Protein AF-A0A2Z4HIH9-F1 (afdb_monomer)

InterPro domains:
  IPR005150 Cellulose synthase [PF03552] (1-221)

Radius of gyration: 21.4 Å; Cα contacts (8 Å, |Δi|>4): 169; chains: 1; bounding box: 51×48×58 Å

Solvent-accessible surface area (backbone atoms only — not comparable to full-atom values): 12878 Å² total; per-residue (Å²): 93,64,69,65,54,51,52,50,58,42,28,26,73,55,54,84,89,85,89,85,84,64,98,60,82,90,75,86,79,91,72,77,63,29,66,52,61,44,42,54,50,49,22,54,52,29,34,21,22,41,50,40,54,76,37,89,72,17,64,89,77,36,62,78,92,41,60,54,52,70,71,58,44,52,52,52,38,50,71,32,52,53,36,62,56,13,60,62,46,46,52,56,65,44,43,62,22,51,27,39,66,67,70,56,70,90,70,71,90,72,48,76,70,58,48,50,53,54,53,52,51,53,52,52,52,53,53,50,52,53,52,50,34,67,74,68,71,54,54,71,66,60,51,52,53,47,53,53,48,47,52,51,40,25,40,14,27,16,38,53,20,48,54,51,44,50,45,30,72,75,68,69,51,84,77,84,81,83,80,82,80,89,76,77,78,92,70,91,58,83,62,52,54,70,50,83,58,91,52,82,54,50,50,51,49,51,48,47,50,52,48,37,51,52,14,50,55,48,34,63,73,76,104

Sequence (223 aa):
TEDILTGFKMHARGWISIYCMPPRPAFKGSAPINLSDRLNQVLRWALGSIEILLSRHCPIWYGYNGRLRLLERVAYINTIVYPITSIPLIAYCMLPAFCLLTGKFIIPEISNFASMWFILLFISIFATGILELRWSGVSIEDWWRNEQFWVIGGTSAHLFAVFQGLLKVLAGIDTNFTVTSKASDEDGDFAELYVFKWTSLLIPPTTVLIVNLVGIVAGVSFA

pLDDT: mean 85.28, std 15.45, range [33.06, 97.62]

Secondary structure (DSSP, 8-state):
-HHHHHHHHHHHTT--------SS-S---PPP-SHHHHHHHHHHHHHHHHHHHHSTT-TTTTTTTS---HHHHHHHHHHHHGGGGHHHHHHHHHHHHHHHHH---SSPPPPHHHHHHHHHHHHHHHHHHHHHHHHHT--HHHHHHHHHHHHHHIIIIIHHHHHHHHHHHHH-------PPP-PPPS---GGGGG-----GGGHHHHHHHHHHHHHHHHHHHH-

Nearest PDB structures (foldseek):
  8g2j-assembly1_D  TM=9.680E-01  e=1.313E-16  Populus tremula x P. tremuloides/Amanita muscaria mixed EST library
  6wlb-assembly1_B  TM=9.605E-01  e=1.776E-16  Populus tremula x Populus tremuloides
  8g27-assembly1_D  TM=9.436E-01  e=1.187E-16  Populus tremula x Populus tremuloides
  7d5k-assembly1_A  TM=9.424E-01  e=1.202E-15  Gossypium hirsutum

Mean predicted aligned error: 8.12 Å

Organism: Passiflora edulis (NCBI:txid78168)

Foldseek 3Di:
DVVLLVVLVCVLQPDDDDDDDDPDPPDDDDDDLEPVLVLLVLLVQLLVLLVCCPDPNHLVPPSPVGPHDPVNSVVSNCSSCVLVVLVVLLVVLLVLLCCLQVVDDPDDPQPPVNVVVVVVVVVVVVVVVVVVCVVVVDDPVVVVVVVVSSSLSSQFSSVVSNVVSVCCVPVVDDDDRDDDDPDDDPDDDNVNSVDDDDDPSCVRVVVSVVSVVVSVVSSVVVD

Structure (mmCIF, N/CA/C/O backbone):
data_AF-A0A2Z4HIH9-F1
#
_entry.id   AF-A0A2Z4HIH9-F1
#
loop_
_atom_site.group_PDB
_atom_site.id
_atom_site.type_symbol
_atom_site.label_atom_id
_atom_site.label_alt_id
_atom_site.label_comp_id
_atom_site.label_asym_id
_atom_site.label_entity_id
_atom_site.label_seq_id
_atom_site.pdbx_PDB_ins_code
_atom_site.Cartn_x
_atom_site.Cartn_y
_atom_site.Cartn_z
_atom_site.occupancy
_atom_site.B_iso_or_equiv
_atom_site.auth_seq_id
_atom_site.auth_comp_id
_atom_site.auth_asym_id
_atom_site.auth_atom_id
_atom_site.pdbx_PDB_model_num
ATOM 1 N N . THR A 1 1 ? 3.065 -7.652 -14.762 1.00 71.94 1 THR A N 1
ATOM 2 C CA . THR A 1 1 ? 3.312 -6.233 -15.115 1.00 71.94 1 THR A CA 1
ATOM 3 C C . THR A 1 1 ? 4.711 -6.086 -15.683 1.00 71.94 1 THR A C 1
ATOM 5 O O . THR A 1 1 ? 5.675 -6.320 -14.970 1.00 71.94 1 THR A O 1
ATOM 8 N N . GLU A 1 2 ? 4.832 -5.827 -16.986 1.00 82.94 2 GLU A N 1
ATOM 9 C CA . GLU A 1 2 ? 6.117 -5.859 -17.711 1.00 82.94 2 GLU A CA 1
ATOM 10 C C . GLU A 1 2 ? 6.873 -4.519 -17.687 1.00 82.94 2 GLU A C 1
ATOM 12 O O . GLU A 1 2 ? 8.104 -4.501 -17.668 1.00 82.94 2 GLU A O 1
ATOM 17 N N . ASP A 1 3 ? 6.152 -3.400 -17.641 1.00 89.81 3 ASP A N 1
ATOM 18 C CA . ASP A 1 3 ? 6.692 -2.034 -17.675 1.00 89.81 3 ASP A CA 1
ATOM 19 C C . ASP A 1 3 ? 7.685 -1.752 -16.529 1.00 89.81 3 ASP A C 1
ATOM 21 O O . ASP A 1 3 ? 8.839 -1.393 -16.779 1.00 89.81 3 ASP A O 1
ATOM 25 N N . ILE A 1 4 ? 7.288 -2.000 -15.276 1.00 92.12 4 ILE A N 1
ATOM 26 C CA . ILE A 1 4 ? 8.129 -1.807 -14.083 1.00 92.12 4 ILE A CA 1
ATOM 27 C C . ILE A 1 4 ? 9.351 -2.731 -14.126 1.00 92.12 4 ILE A C 1
ATOM 29 O O . ILE A 1 4 ? 10.468 -2.307 -13.817 1.00 92.12 4 ILE A O 1
ATOM 33 N N . LEU A 1 5 ? 9.159 -3.990 -14.532 1.00 91.81 5 LEU A N 1
ATOM 34 C CA . LEU A 1 5 ? 10.229 -4.986 -14.586 1.00 91.81 5 LEU A CA 1
ATOM 35 C C . LEU A 1 5 ? 11.300 -4.615 -15.621 1.00 91.81 5 LEU A C 1
ATOM 37 O O . LEU A 1 5 ? 12.497 -4.769 -15.363 1.00 91.81 5 LEU A O 1
ATOM 41 N N . THR A 1 6 ? 10.880 -4.120 -16.783 1.00 94.19 6 THR A N 1
ATOM 42 C CA . THR A 1 6 ? 11.790 -3.676 -17.842 1.00 94.19 6 THR A CA 1
ATOM 43 C C . THR A 1 6 ? 12.598 -2.463 -17.393 1.00 94.19 6 THR A C 1
ATOM 45 O O . THR A 1 6 ? 13.828 -2.490 -17.493 1.00 94.19 6 THR A O 1
ATOM 48 N N . GLY A 1 7 ? 11.943 -1.453 -16.807 1.00 94.56 7 GLY A N 1
ATOM 49 C CA . GLY A 1 7 ? 12.625 -0.283 -16.243 1.00 94.56 7 GLY A CA 1
ATOM 50 C C . GLY A 1 7 ? 13.662 -0.672 -15.185 1.00 94.56 7 GLY A C 1
ATOM 51 O O . GLY A 1 7 ? 14.829 -0.296 -15.287 1.00 94.56 7 GLY A O 1
ATOM 52 N N . PHE A 1 8 ? 13.279 -1.538 -14.241 1.00 94.75 8 PHE A N 1
ATOM 53 C CA . PHE A 1 8 ? 14.182 -2.058 -13.211 1.00 94.75 8 PHE A CA 1
ATOM 54 C C . PHE A 1 8 ? 15.420 -2.752 -13.800 1.00 94.75 8 PHE A C 1
ATOM 56 O O . PHE A 1 8 ? 16.548 -2.490 -13.377 1.00 94.75 8 PHE A O 1
ATOM 63 N N . LYS A 1 9 ? 15.248 -3.609 -14.818 1.00 93.62 9 LYS A N 1
ATOM 64 C CA . LYS A 1 9 ? 16.377 -4.282 -15.485 1.00 93.62 9 LYS A CA 1
ATOM 65 C C . LYS A 1 9 ? 17.304 -3.299 -16.198 1.00 93.62 9 LYS A C 1
ATOM 67 O O . LYS A 1 9 ? 18.517 -3.515 -16.206 1.00 93.62 9 LYS A O 1
ATOM 72 N N . MET A 1 10 ? 16.767 -2.239 -16.800 1.00 95.00 10 MET A N 1
ATOM 73 C CA . MET A 1 10 ? 17.580 -1.191 -17.419 1.00 95.00 10 MET A CA 1
ATOM 74 C C . MET A 1 10 ? 18.369 -0.414 -16.362 1.00 95.00 10 MET A C 1
ATOM 76 O O . MET A 1 10 ? 19.584 -0.271 -16.492 1.00 95.00 10 MET A O 1
ATOM 80 N N . HIS A 1 11 ? 17.734 0.004 -15.271 1.00 95.56 11 HIS A N 1
ATOM 81 C CA . HIS A 1 11 ? 18.419 0.738 -14.206 1.00 95.56 11 HIS A CA 1
ATOM 82 C C . HIS A 1 11 ? 19.481 -0.119 -13.501 1.00 95.56 11 HIS A C 1
ATOM 84 O O . HIS A 1 11 ? 20.584 0.349 -13.228 1.00 95.56 11 HIS A O 1
ATOM 90 N N . ALA A 1 12 ? 19.239 -1.424 -13.334 1.00 93.00 12 ALA A N 1
ATOM 91 C CA . ALA A 1 12 ? 20.249 -2.357 -12.828 1.00 93.00 12 ALA A CA 1
ATOM 92 C C . ALA A 1 12 ? 21.504 -2.443 -13.725 1.00 93.00 12 ALA A C 1
ATOM 94 O O . ALA A 1 12 ? 22.599 -2.717 -13.227 1.00 93.00 12 ALA A O 1
ATOM 95 N N . ARG A 1 13 ? 21.367 -2.165 -15.031 1.00 93.94 13 ARG A N 1
ATOM 96 C CA . ARG A 1 13 ? 22.481 -2.056 -15.994 1.00 93.94 13 ARG A CA 1
ATOM 97 C C . ARG A 1 13 ? 23.144 -0.670 -16.009 1.00 93.94 13 ARG A C 1
ATOM 99 O O . ARG A 1 13 ? 24.139 -0.494 -16.706 1.00 93.94 13 ARG A O 1
ATOM 106 N N . GLY A 1 14 ? 22.646 0.288 -15.228 1.00 94.06 14 GLY A N 1
ATOM 107 C CA . GLY A 1 14 ? 23.206 1.635 -15.089 1.00 94.06 14 GLY A CA 1
ATOM 108 C C . GLY A 1 14 ? 22.561 2.701 -15.975 1.00 94.06 14 GLY A C 1
ATOM 109 O O . GLY A 1 14 ? 23.127 3.785 -16.099 1.00 94.06 14 GLY A O 1
ATOM 110 N N . TRP A 1 15 ? 21.411 2.414 -16.594 1.00 95.94 15 TRP A N 1
ATOM 111 C CA . TRP A 1 15 ? 20.620 3.440 -17.277 1.00 95.94 15 TRP A CA 1
ATOM 112 C C . TRP A 1 15 ? 20.003 4.418 -16.273 1.00 95.94 15 TRP A C 1
ATOM 114 O O . TRP A 1 15 ? 19.711 4.043 -15.141 1.00 95.94 15 TRP A O 1
ATOM 124 N N . ILE A 1 16 ? 19.793 5.661 -16.709 1.00 95.38 16 ILE A N 1
ATOM 125 C CA . ILE A 1 16 ? 19.224 6.741 -15.898 1.00 95.38 16 ILE A CA 1
ATOM 126 C C . ILE A 1 16 ? 17.922 7.204 -16.554 1.00 95.38 16 ILE A C 1
ATOM 128 O O . ILE A 1 16 ? 17.908 7.513 -17.746 1.00 95.38 16 ILE A O 1
ATOM 132 N N . SER A 1 17 ? 16.840 7.271 -15.779 1.00 95.75 17 SER A N 1
ATOM 133 C CA . SER A 1 17 ? 15.559 7.841 -16.207 1.00 95.75 17 SER A CA 1
ATOM 134 C C . SER A 1 17 ? 15.489 9.348 -15.959 1.00 95.75 17 SER A C 1
ATOM 136 O O . SER A 1 17 ? 16.011 9.839 -14.959 1.00 95.75 17 SER A O 1
ATOM 138 N N . ILE A 1 18 ? 14.762 10.069 -16.815 1.00 96.62 18 ILE A N 1
ATOM 139 C CA . ILE A 1 18 ? 14.456 11.495 -16.643 1.00 96.62 18 ILE A CA 1
ATOM 140 C C . ILE A 1 18 ? 12.939 11.657 -16.528 1.00 96.62 18 ILE A C 1
ATOM 142 O O . ILE A 1 18 ? 12.198 11.149 -17.367 1.00 96.62 18 ILE A O 1
ATOM 146 N N . TYR A 1 19 ? 12.485 12.382 -15.505 1.00 95.38 19 TYR A N 1
ATOM 147 C CA . TYR A 1 19 ? 11.083 12.756 -15.321 1.00 95.38 19 TYR A CA 1
ATOM 148 C C . TYR A 1 19 ? 10.907 14.247 -15.632 1.00 95.38 19 TYR A C 1
ATOM 150 O O . TYR A 1 19 ? 11.562 15.088 -15.018 1.00 95.38 19 TYR A O 1
ATOM 158 N N . CYS A 1 20 ? 10.057 14.578 -16.607 1.00 96.00 20 CYS A N 1
ATOM 159 C CA . CYS A 1 20 ? 9.842 15.945 -17.084 1.00 96.00 20 CYS A CA 1
ATOM 160 C C . CYS A 1 20 ? 8.358 16.314 -16.989 1.00 96.00 20 CYS A C 1
ATOM 162 O O . CYS A 1 20 ? 7.507 15.597 -17.513 1.00 96.00 20 CYS A O 1
ATOM 164 N N . MET A 1 21 ? 8.060 17.445 -16.345 1.00 95.06 21 MET A N 1
ATOM 165 C CA . MET A 1 21 ? 6.707 17.988 -16.209 1.00 95.06 21 MET A CA 1
ATOM 166 C C . MET A 1 21 ? 6.608 19.326 -16.955 1.00 95.06 21 MET A C 1
ATOM 168 O O . MET A 1 21 ? 6.926 20.368 -16.379 1.00 95.06 21 MET A O 1
ATOM 172 N N . PRO A 1 22 ? 6.224 19.325 -18.245 1.00 95.50 22 PRO A N 1
ATOM 173 C CA . PRO A 1 22 ? 6.004 20.563 -18.983 1.00 95.50 22 PRO A CA 1
ATOM 174 C C . PRO A 1 22 ? 4.779 21.325 -18.438 1.00 95.50 22 PRO A C 1
ATOM 176 O O . PRO A 1 22 ? 3.846 20.693 -17.940 1.00 95.50 22 PRO A O 1
ATOM 179 N N . PRO A 1 23 ? 4.711 22.664 -18.598 1.00 94.62 23 PRO A N 1
ATOM 180 C CA . PRO A 1 23 ? 3.579 23.467 -18.115 1.00 94.62 23 PRO A CA 1
ATOM 181 C C . PRO A 1 23 ? 2.217 23.047 -18.685 1.00 94.62 23 PRO A C 1
ATOM 183 O O . PRO A 1 23 ? 1.184 23.221 -18.046 1.00 94.62 23 PRO A O 1
ATOM 186 N N . ARG A 1 24 ? 2.207 22.489 -19.902 1.00 94.81 24 ARG A N 1
ATOM 187 C CA . ARG A 1 24 ? 1.019 21.908 -20.529 1.00 94.81 24 ARG A CA 1
ATOM 188 C C . ARG A 1 24 ? 1.168 20.386 -20.563 1.00 94.81 24 ARG A C 1
ATOM 190 O O . ARG A 1 24 ? 2.195 19.925 -21.059 1.00 94.81 24 ARG A O 1
ATOM 197 N N . PRO A 1 25 ? 0.151 19.606 -20.147 1.00 93.19 25 PRO A N 1
ATOM 198 C CA . PRO A 1 25 ? 0.184 18.154 -20.276 1.00 93.19 25 PRO A CA 1
ATOM 199 C C . PRO A 1 25 ? 0.431 17.743 -21.731 1.00 93.19 25 PRO A C 1
ATOM 201 O O . PRO A 1 25 ? -0.398 18.020 -22.602 1.00 93.19 25 PRO A O 1
ATOM 204 N N . ALA A 1 26 ? 1.579 17.113 -21.985 1.00 94.38 26 ALA A N 1
ATOM 205 C CA . ALA A 1 26 ? 1.978 16.667 -23.321 1.00 94.38 26 ALA A CA 1
ATOM 206 C C . ALA A 1 26 ? 1.217 15.407 -23.767 1.00 94.38 26 ALA A C 1
ATOM 208 O O . ALA A 1 26 ? 0.993 15.208 -24.956 1.00 94.38 26 ALA A O 1
ATOM 209 N N . PHE A 1 27 ? 0.776 14.590 -22.807 1.00 94.38 27 PHE A N 1
ATOM 210 C CA . PHE A 1 27 ? -0.002 13.377 -23.039 1.00 94.38 27 PHE A CA 1
ATOM 211 C C . PHE A 1 27 ? -1.295 13.435 -22.221 1.00 94.38 27 PHE A C 1
ATOM 213 O O . PHE A 1 27 ? -1.265 13.725 -21.025 1.00 94.38 27 PHE A O 1
ATOM 220 N N . LYS A 1 28 ? -2.432 13.164 -22.868 1.00 90.31 28 LYS A N 1
ATOM 221 C CA . LYS A 1 28 ? -3.753 13.035 -22.239 1.00 90.31 28 LYS A CA 1
ATOM 222 C C . LYS A 1 28 ? -4.383 11.726 -22.695 1.00 90.31 28 LYS A C 1
ATOM 224 O O . LYS A 1 28 ? -4.269 11.367 -23.862 1.00 90.31 28 LYS A O 1
ATOM 229 N N . GLY A 1 29 ? -5.047 11.030 -21.783 1.00 86.75 29 GLY A N 1
ATOM 230 C CA . GLY A 1 29 ? -5.779 9.807 -22.086 1.00 86.75 29 GLY A CA 1
ATOM 231 C C . GLY A 1 29 ? -7.035 9.706 -21.236 1.00 86.75 29 GLY A C 1
ATOM 232 O O . GLY A 1 29 ? -7.136 10.361 -20.198 1.00 86.75 29 GLY A O 1
ATOM 233 N N . SER A 1 30 ? -7.982 8.888 -21.684 1.00 82.94 30 SER A N 1
ATOM 234 C CA . SER A 1 30 ? -9.219 8.627 -20.950 1.00 82.94 30 SER A CA 1
ATOM 235 C C . SER A 1 30 ? -8.933 7.812 -19.685 1.00 82.94 30 SER A C 1
ATOM 237 O O . SER A 1 30 ? -8.168 6.842 -19.718 1.00 82.94 30 SER A O 1
ATOM 239 N N . ALA A 1 31 ? -9.545 8.210 -18.570 1.00 75.44 31 ALA A N 1
ATOM 240 C CA . ALA A 1 31 ? -9.448 7.522 -17.286 1.00 75.44 31 ALA A CA 1
ATOM 241 C C . ALA A 1 31 ? -10.718 6.694 -17.020 1.00 75.44 31 ALA A C 1
ATOM 243 O O . ALA A 1 31 ? -11.783 7.057 -17.517 1.00 75.44 31 ALA A O 1
ATOM 244 N N . PRO A 1 32 ? -10.633 5.598 -16.241 1.00 67.06 32 PRO A N 1
ATOM 245 C CA . PRO A 1 32 ? -11.823 4.890 -15.782 1.00 67.06 32 PRO A CA 1
ATOM 246 C C . PRO A 1 32 ? -12.738 5.838 -15.002 1.00 67.06 32 PRO A C 1
ATOM 248 O O . PRO A 1 32 ? -12.264 6.561 -14.126 1.00 67.06 32 PRO A O 1
ATOM 251 N N . ILE A 1 33 ? -14.029 5.814 -15.326 1.00 70.38 33 ILE A N 1
ATOM 252 C CA . ILE A 1 33 ? -15.026 6.731 -14.758 1.00 70.38 33 ILE A CA 1
ATOM 253 C C . ILE A 1 33 ? -15.662 6.130 -13.493 1.00 70.38 33 ILE A C 1
ATOM 255 O O . ILE A 1 33 ? -15.959 6.857 -12.551 1.00 70.38 33 ILE A O 1
ATOM 259 N N . ASN A 1 34 ? -15.800 4.798 -13.423 1.00 75.19 34 ASN A N 1
ATOM 260 C CA . ASN A 1 34 ? -16.434 4.103 -12.299 1.00 75.19 34 ASN A CA 1
ATOM 261 C C . ASN A 1 34 ? -15.424 3.424 -11.344 1.00 75.19 34 ASN A C 1
ATOM 263 O O . ASN A 1 34 ? -14.299 3.066 -11.713 1.00 75.19 34 ASN A O 1
ATOM 267 N N . LEU A 1 35 ? -15.853 3.219 -10.091 1.00 76.31 35 LEU A N 1
ATOM 268 C CA . LEU A 1 35 ? -15.039 2.617 -9.026 1.00 76.31 35 LEU A CA 1
ATOM 269 C C . LEU A 1 35 ? -14.614 1.178 -9.350 1.00 76.31 35 LEU A C 1
ATOM 271 O O . LEU A 1 35 ? -13.496 0.771 -9.042 1.00 76.31 35 LEU A O 1
ATOM 275 N N . SER A 1 36 ? -15.490 0.399 -9.970 1.00 79.00 36 SER A N 1
ATOM 276 C CA . SER A 1 36 ? -15.288 -1.038 -10.169 1.00 79.00 36 SER A CA 1
ATOM 277 C C . SER A 1 36 ? -14.214 -1.325 -11.212 1.00 79.00 36 SER A C 1
ATOM 279 O O . SER A 1 36 ? -13.352 -2.179 -10.999 1.00 79.00 36 SER A O 1
ATOM 281 N N . ASP A 1 37 ? -14.186 -0.560 -12.298 1.00 80.19 37 ASP A N 1
ATOM 282 C CA . ASP A 1 37 ? -13.135 -0.617 -13.312 1.00 80.19 37 ASP A CA 1
ATOM 283 C C . ASP A 1 37 ? -11.804 -0.137 -12.739 1.00 80.19 37 ASP A C 1
ATOM 285 O O . ASP A 1 37 ? -10.750 -0.719 -13.019 1.00 80.19 37 ASP A O 1
ATOM 289 N N . ARG A 1 38 ? -11.844 0.874 -11.864 1.00 83.75 38 ARG A N 1
ATOM 290 C CA . ARG A 1 38 ? -10.661 1.341 -11.144 1.00 83.75 38 ARG A CA 1
ATOM 291 C C . ARG A 1 38 ? -10.115 0.276 -10.183 1.00 83.75 38 ARG A C 1
ATOM 293 O O . ARG A 1 38 ? -8.905 0.063 -10.159 1.00 83.75 38 ARG A O 1
ATOM 300 N N . LEU A 1 39 ? -10.969 -0.441 -9.452 1.00 86.75 39 LEU A N 1
ATOM 301 C CA . LEU A 1 39 ? -10.555 -1.551 -8.583 1.00 86.75 39 LEU A CA 1
ATOM 302 C C . LEU A 1 39 ? -9.975 -2.722 -9.379 1.00 86.75 39 LEU A C 1
ATOM 304 O O . LEU A 1 39 ? -8.945 -3.268 -8.991 1.00 86.75 39 LEU A O 1
ATOM 308 N N . ASN A 1 40 ? -10.569 -3.070 -10.522 1.00 86.25 40 ASN A N 1
ATOM 309 C CA . ASN A 1 40 ? -10.009 -4.081 -11.420 1.00 86.25 40 ASN A CA 1
ATOM 310 C C . ASN A 1 40 ? -8.650 -3.652 -11.993 1.00 86.25 40 ASN A C 1
ATOM 312 O O . ASN A 1 40 ? -7.741 -4.470 -12.129 1.00 86.25 40 ASN A O 1
ATOM 316 N N . GLN A 1 41 ? -8.470 -2.366 -12.303 1.00 86.75 41 GLN A N 1
ATOM 317 C CA . GLN A 1 41 ? -7.170 -1.836 -12.709 1.00 86.75 41 GLN A CA 1
ATOM 318 C C . GLN A 1 41 ? -6.126 -1.980 -11.592 1.00 86.75 41 GLN A C 1
ATOM 320 O O . GLN A 1 41 ? -5.030 -2.477 -11.853 1.00 86.75 41 GLN A O 1
ATOM 325 N N . VAL A 1 42 ? -6.469 -1.597 -10.360 1.00 91.31 42 VAL A N 1
ATOM 326 C CA . VAL A 1 42 ? -5.580 -1.743 -9.197 1.00 91.31 42 VAL A CA 1
ATOM 327 C C . VAL A 1 42 ? -5.261 -3.211 -8.917 1.00 91.31 42 VAL A C 1
ATOM 329 O O . VAL A 1 42 ? -4.106 -3.537 -8.659 1.00 91.31 42 VAL A O 1
ATOM 332 N N . LEU A 1 43 ? -6.237 -4.113 -9.050 1.00 90.44 43 LEU A N 1
ATOM 333 C CA . LEU A 1 43 ? -6.024 -5.556 -8.924 1.00 90.44 43 LEU A CA 1
ATOM 334 C C . LEU A 1 43 ? -4.960 -6.048 -9.913 1.00 90.44 43 LEU A C 1
ATOM 336 O O . LEU A 1 43 ? -4.041 -6.759 -9.517 1.00 90.44 43 LEU A O 1
ATOM 340 N N . ARG A 1 44 ? -5.032 -5.630 -11.186 1.00 89.38 44 ARG A N 1
ATOM 341 C CA . ARG A 1 44 ? -4.030 -5.999 -12.203 1.00 89.38 44 ARG A CA 1
ATOM 342 C C . ARG A 1 44 ? -2.632 -5.490 -11.852 1.00 89.38 44 ARG A C 1
ATOM 344 O O . ARG A 1 44 ? -1.654 -6.206 -12.062 1.00 89.38 44 ARG A O 1
ATOM 351 N N . TRP A 1 45 ? -2.525 -4.275 -11.315 1.00 92.06 45 TRP A N 1
ATOM 352 C CA . TRP A 1 45 ? -1.246 -3.732 -10.853 1.00 92.06 45 TRP A CA 1
ATOM 353 C C . TRP A 1 45 ? -0.690 -4.516 -9.667 1.00 92.06 45 TRP A C 1
ATOM 355 O O . TRP A 1 45 ? 0.471 -4.920 -9.703 1.00 92.06 45 TRP A O 1
ATOM 365 N N . ALA A 1 46 ? -1.523 -4.786 -8.663 1.00 93.12 46 ALA A N 1
ATOM 366 C CA . ALA A 1 46 ? -1.136 -5.523 -7.469 1.00 93.12 46 ALA A CA 1
ATOM 367 C C . ALA A 1 46 ? -0.716 -6.962 -7.796 1.00 93.12 46 ALA A C 1
ATOM 369 O O . ALA A 1 46 ? 0.315 -7.420 -7.305 1.00 93.12 46 ALA A O 1
ATOM 370 N N . LEU A 1 47 ? -1.447 -7.644 -8.683 1.00 90.25 47 LEU A N 1
ATOM 371 C CA . LEU A 1 47 ? -1.084 -8.975 -9.171 1.00 90.25 47 LEU A CA 1
ATOM 372 C C . LEU A 1 47 ? 0.292 -8.972 -9.822 1.00 90.25 47 LEU A C 1
ATOM 374 O O . LEU A 1 47 ? 1.144 -9.779 -9.466 1.00 90.25 47 LEU A O 1
ATOM 378 N N . GLY A 1 48 ? 0.547 -8.029 -10.729 1.00 90.62 48 GLY A N 1
ATOM 379 C CA . GLY A 1 48 ? 1.850 -7.950 -11.371 1.00 90.62 48 GLY A CA 1
ATOM 380 C C . GLY A 1 48 ? 2.990 -7.605 -10.412 1.00 90.62 48 GLY A C 1
ATOM 381 O O . GLY A 1 48 ? 4.091 -8.118 -10.597 1.00 90.62 48 GLY A O 1
ATOM 382 N N . SER A 1 49 ? 2.747 -6.789 -9.381 1.00 93.38 49 SER A N 1
ATOM 383 C CA . SER A 1 49 ? 3.729 -6.547 -8.317 1.00 93.38 49 SER A CA 1
ATOM 384 C C . SER A 1 49 ? 4.028 -7.824 -7.525 1.00 93.38 49 SER A C 1
ATOM 386 O O . SER A 1 49 ? 5.196 -8.145 -7.323 1.00 93.38 49 SER A O 1
ATOM 388 N N . ILE A 1 50 ? 3.006 -8.599 -7.146 1.00 92.12 50 ILE A N 1
ATOM 389 C CA . ILE A 1 50 ? 3.190 -9.876 -6.439 1.00 92.12 50 ILE A CA 1
ATOM 390 C C . ILE A 1 50 ? 3.893 -10.918 -7.315 1.00 92.12 50 ILE A C 1
ATOM 392 O O . ILE A 1 50 ? 4.779 -11.622 -6.834 1.00 92.12 50 ILE A O 1
ATOM 396 N N . GLU A 1 51 ? 3.583 -10.985 -8.609 1.00 89.94 51 GLU A N 1
ATOM 397 C CA . GLU A 1 51 ? 4.308 -11.851 -9.543 1.00 89.94 51 GLU A CA 1
ATOM 398 C C . GLU A 1 51 ? 5.794 -11.492 -9.613 1.00 89.94 51 GLU A C 1
ATOM 400 O O . GLU A 1 51 ? 6.639 -12.382 -9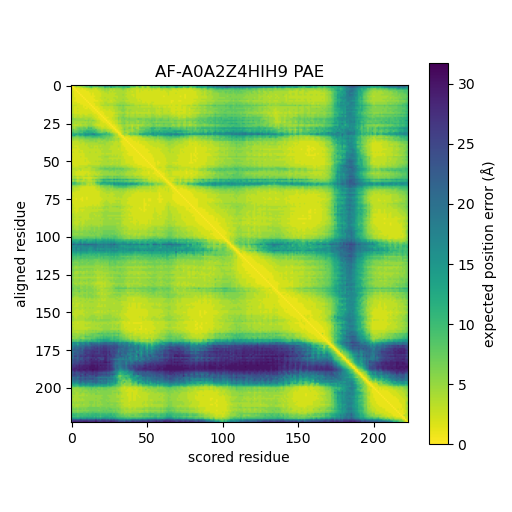.543 1.00 89.94 51 GLU A O 1
ATOM 405 N N . ILE A 1 52 ? 6.139 -10.201 -9.703 1.00 91.44 52 ILE A N 1
ATOM 406 C CA . ILE A 1 52 ? 7.542 -9.763 -9.690 1.00 91.44 52 ILE A CA 1
ATOM 407 C C . ILE A 1 52 ? 8.199 -10.122 -8.357 1.00 91.44 52 ILE A C 1
ATOM 409 O O . ILE A 1 52 ? 9.317 -10.644 -8.364 1.00 91.44 52 ILE A O 1
ATOM 413 N N . LEU A 1 53 ? 7.514 -9.879 -7.237 1.00 92.31 53 LEU A N 1
ATOM 414 C CA . LEU A 1 53 ? 8.008 -10.179 -5.895 1.00 92.31 53 LEU A CA 1
ATOM 415 C C . LEU A 1 53 ? 8.359 -11.660 -5.731 1.00 92.31 53 LEU A C 1
ATOM 417 O O . LEU A 1 53 ? 9.401 -11.979 -5.171 1.00 92.31 53 LEU A O 1
ATOM 421 N N . LEU A 1 54 ? 7.505 -12.552 -6.232 1.00 88.56 54 LEU A N 1
ATOM 422 C CA . LEU A 1 54 ? 7.687 -14.001 -6.135 1.00 88.56 54 LEU A CA 1
ATOM 423 C C . LEU A 1 54 ? 8.561 -14.573 -7.268 1.00 88.56 54 LEU A C 1
ATOM 425 O O . LEU A 1 54 ? 8.888 -15.759 -7.271 1.00 88.56 54 LEU A O 1
ATOM 429 N N . SER A 1 55 ? 8.970 -13.745 -8.233 1.00 88.50 55 SER A N 1
ATOM 430 C CA . SER A 1 55 ? 9.838 -14.148 -9.342 1.00 88.50 55 SER A CA 1
ATOM 431 C C . SER A 1 55 ? 11.329 -14.068 -9.000 1.00 88.50 55 SER A C 1
ATOM 433 O O . SER A 1 55 ? 11.768 -13.396 -8.069 1.00 88.50 55 SER A O 1
ATOM 435 N N . ARG A 1 56 ? 12.172 -14.642 -9.868 1.00 87.75 56 ARG A N 1
ATOM 436 C CA . ARG A 1 56 ? 13.641 -14.497 -9.794 1.00 87.75 56 ARG A CA 1
ATOM 437 C C . ARG A 1 56 ? 14.135 -13.050 -9.938 1.00 87.75 56 ARG A C 1
ATOM 439 O O . ARG A 1 56 ? 15.299 -12.786 -9.653 1.00 87.75 56 ARG A O 1
ATOM 446 N N . HIS A 1 57 ? 13.290 -12.133 -10.404 1.00 90.00 57 HIS A N 1
ATOM 447 C CA . HIS A 1 57 ? 13.644 -10.740 -10.669 1.00 90.00 57 HIS A CA 1
ATOM 448 C C . HIS A 1 57 ? 13.244 -9.776 -9.544 1.00 90.00 57 HIS A C 1
ATOM 450 O O . HIS A 1 57 ? 13.196 -8.569 -9.769 1.00 90.00 57 HIS A O 1
ATOM 456 N N . CYS A 1 58 ? 12.979 -10.279 -8.340 1.00 90.69 58 CYS A N 1
ATOM 457 C CA . CYS A 1 58 ? 12.648 -9.433 -7.202 1.00 90.69 58 CYS A CA 1
ATOM 458 C C . CYS A 1 58 ? 13.807 -8.485 -6.819 1.00 90.69 58 CYS A C 1
ATOM 460 O O . CYS A 1 58 ? 14.936 -8.951 -6.618 1.00 90.69 58 CYS A O 1
ATOM 462 N N . PRO A 1 59 ? 13.548 -7.176 -6.625 1.00 92.44 59 PRO A N 1
ATOM 463 C CA . PRO A 1 59 ? 14.565 -6.196 -6.229 1.00 92.44 59 PRO A CA 1
ATOM 464 C C . PRO A 1 59 ? 15.303 -6.493 -4.912 1.00 92.44 59 PRO A C 1
ATOM 466 O O . PRO A 1 59 ? 16.388 -5.946 -4.695 1.00 92.44 59 PRO A O 1
ATOM 469 N N . ILE A 1 60 ? 14.741 -7.355 -4.056 1.00 92.81 60 ILE A N 1
ATOM 470 C CA . ILE A 1 60 ? 15.309 -7.753 -2.756 1.00 92.81 60 ILE A CA 1
ATOM 471 C C . ILE A 1 60 ? 16.541 -8.654 -2.913 1.00 92.81 60 ILE A C 1
ATOM 473 O O . ILE A 1 60 ? 17.427 -8.608 -2.070 1.00 92.81 60 I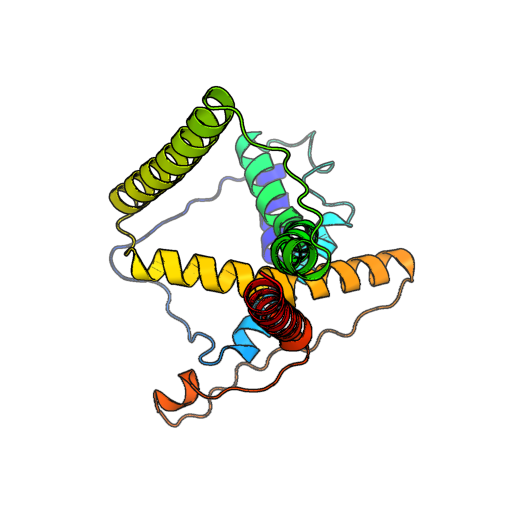LE A O 1
ATOM 477 N N . TRP A 1 61 ? 16.635 -9.455 -3.978 1.00 90.19 61 TRP A N 1
ATOM 478 C CA . TRP A 1 61 ? 17.784 -10.352 -4.204 1.00 90.19 61 TRP A CA 1
ATOM 479 C C . TRP A 1 61 ? 18.403 -10.233 -5.598 1.00 90.19 61 TRP A C 1
ATOM 481 O O . TRP A 1 61 ? 19.544 -10.638 -5.812 1.00 90.19 61 TRP A O 1
ATOM 491 N N . TYR A 1 62 ? 17.694 -9.661 -6.570 1.00 91.75 62 TYR A N 1
ATOM 492 C CA . TYR A 1 62 ? 18.188 -9.522 -7.934 1.00 91.75 62 TYR A CA 1
ATOM 493 C C . TYR A 1 62 ? 19.069 -8.276 -8.118 1.00 91.75 62 TYR A C 1
ATOM 495 O O . TYR A 1 62 ? 18.799 -7.198 -7.587 1.00 91.75 62 TYR A O 1
ATOM 503 N N . GLY A 1 63 ? 20.105 -8.394 -8.954 1.00 86.62 63 GLY A N 1
ATOM 504 C CA . GLY A 1 63 ? 20.851 -7.240 -9.467 1.00 86.62 63 GLY A CA 1
ATOM 505 C C . GLY A 1 63 ? 21.777 -6.560 -8.455 1.00 86.62 63 GLY A C 1
ATOM 506 O O . GLY A 1 63 ? 22.038 -5.368 -8.600 1.00 86.62 63 GLY A O 1
ATOM 507 N N . TYR A 1 64 ? 22.262 -7.275 -7.433 1.00 88.69 64 TYR A N 1
ATOM 508 C CA . TYR A 1 64 ? 23.256 -6.752 -6.478 1.00 88.69 64 TYR A CA 1
ATOM 509 C C . TYR A 1 64 ? 24.632 -6.519 -7.108 1.00 88.69 64 TYR A C 1
ATOM 511 O O . TYR A 1 64 ? 25.322 -5.583 -6.729 1.00 88.69 64 TYR A O 1
ATOM 519 N N . ASN A 1 65 ? 24.977 -7.286 -8.144 1.00 86.00 65 ASN A N 1
ATOM 520 C CA . ASN A 1 65 ? 26.189 -7.070 -8.945 1.00 86.00 65 ASN A CA 1
ATOM 521 C C . ASN A 1 65 ? 26.019 -5.950 -9.997 1.00 86.00 65 ASN A C 1
ATOM 523 O O . ASN A 1 65 ? 26.874 -5.776 -10.863 1.00 86.00 65 ASN A O 1
ATOM 527 N N . GLY A 1 66 ? 24.878 -5.252 -9.992 1.00 86.81 66 GLY A N 1
ATOM 528 C CA . GLY A 1 66 ? 24.549 -4.192 -10.942 1.00 86.81 66 GLY A CA 1
ATOM 529 C C . GLY A 1 66 ? 25.003 -2.805 -10.487 1.00 86.81 66 GLY A C 1
ATOM 530 O O . GLY A 1 66 ? 25.691 -2.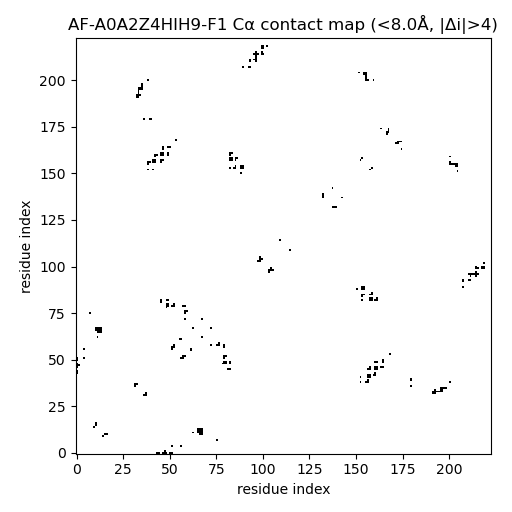642 -9.486 1.00 86.81 66 GLY A O 1
ATOM 531 N N . ARG A 1 67 ? 24.569 -1.780 -11.225 1.00 91.44 67 ARG A N 1
ATOM 532 C CA . ARG A 1 67 ? 24.882 -0.361 -10.956 1.00 91.44 67 ARG A CA 1
ATOM 533 C C . ARG A 1 67 ? 23.723 0.408 -10.307 1.00 91.44 67 ARG A C 1
ATOM 535 O O . ARG A 1 67 ? 23.695 1.635 -10.357 1.00 91.44 67 ARG A O 1
ATOM 542 N N . LEU A 1 68 ? 22.762 -0.306 -9.720 1.00 93.62 68 LEU A N 1
ATOM 543 C CA . LEU A 1 68 ? 21.570 0.290 -9.115 1.00 93.62 68 LEU A CA 1
ATOM 544 C C . LEU A 1 68 ? 21.916 0.983 -7.793 1.00 93.62 68 LEU A C 1
ATOM 546 O O . LEU A 1 68 ? 22.535 0.374 -6.916 1.00 93.62 68 LEU A O 1
ATOM 550 N N . ARG A 1 69 ? 21.482 2.234 -7.620 1.00 93.19 69 ARG A N 1
ATOM 551 C CA . ARG A 1 69 ? 21.714 2.982 -6.375 1.00 93.19 69 ARG A CA 1
ATOM 552 C C . ARG A 1 69 ? 20.876 2.401 -5.232 1.00 93.19 69 ARG A C 1
ATOM 554 O O . ARG A 1 69 ? 19.780 1.893 -5.451 1.00 93.19 69 ARG A O 1
ATOM 561 N N . LEU A 1 70 ? 21.360 2.516 -3.992 1.00 93.69 70 LEU A N 1
ATOM 562 C CA . LEU A 1 70 ? 20.664 1.956 -2.824 1.00 93.69 70 LEU A CA 1
ATOM 563 C C . LEU A 1 70 ? 19.262 2.554 -2.635 1.00 93.69 70 LEU A C 1
ATOM 565 O O . LEU A 1 70 ? 18.299 1.810 -2.487 1.00 93.69 70 LEU A O 1
ATOM 569 N N . LEU A 1 71 ? 19.134 3.883 -2.683 1.00 95.94 71 LEU A N 1
ATO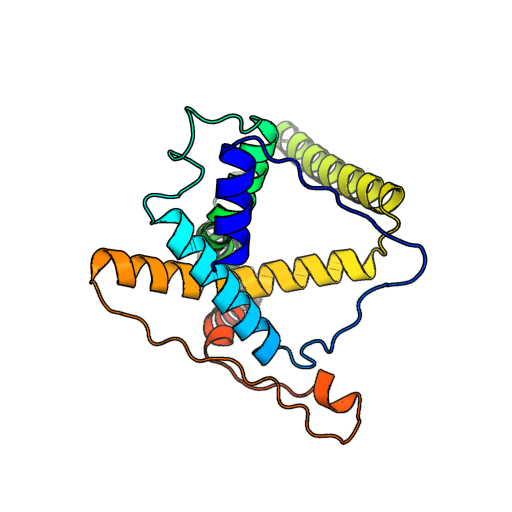M 570 C CA . LEU A 1 71 ? 17.841 4.552 -2.494 1.00 95.94 71 LEU A CA 1
ATOM 571 C C . LEU A 1 71 ? 16.843 4.206 -3.610 1.00 95.94 71 LEU A C 1
ATOM 573 O O . LEU A 1 71 ? 15.659 4.009 -3.361 1.00 95.94 71 LEU A O 1
ATOM 577 N N . GLU A 1 72 ? 17.341 4.058 -4.834 1.00 95.38 72 GLU A N 1
ATOM 578 C CA . GLU A 1 72 ? 16.549 3.610 -5.977 1.00 95.38 72 GLU A CA 1
ATOM 579 C C . GLU A 1 72 ? 16.075 2.161 -5.803 1.00 95.38 72 GLU A C 1
ATOM 581 O O . GLU A 1 72 ? 14.917 1.846 -6.066 1.00 95.38 72 GLU A O 1
ATOM 586 N N . ARG A 1 73 ? 16.934 1.279 -5.276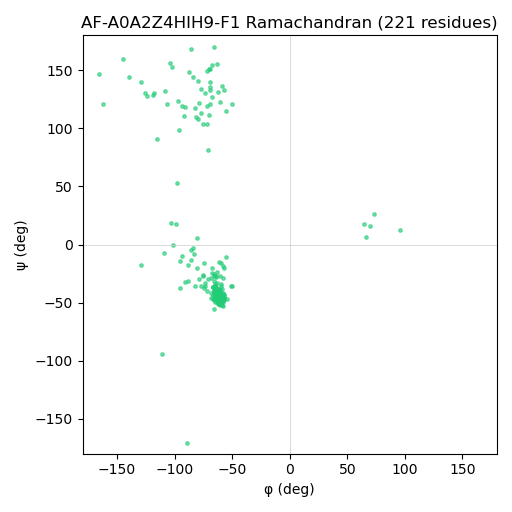 1.00 95.25 73 ARG A N 1
ATOM 587 C CA . ARG A 1 73 ? 16.534 -0.082 -4.903 1.00 95.25 73 ARG A CA 1
ATOM 588 C C . ARG A 1 73 ? 15.428 -0.071 -3.852 1.00 95.25 73 ARG A C 1
ATOM 590 O O . ARG A 1 73 ? 14.477 -0.830 -3.993 1.00 95.25 73 ARG A O 1
ATOM 597 N N . VAL A 1 74 ? 15.534 0.775 -2.827 1.00 96.44 74 VAL A N 1
ATOM 598 C CA . VAL A 1 74 ? 14.489 0.915 -1.799 1.00 96.44 74 VAL A CA 1
ATOM 599 C C . VAL A 1 74 ? 13.166 1.362 -2.426 1.00 96.44 74 VAL A C 1
ATOM 601 O O . VAL A 1 74 ? 12.131 0.779 -2.111 1.00 96.44 74 VAL A O 1
ATOM 604 N N . ALA A 1 75 ? 13.193 2.308 -3.371 1.00 96.38 75 ALA A N 1
ATOM 605 C CA . ALA A 1 75 ? 11.998 2.720 -4.108 1.00 96.38 75 ALA A CA 1
ATOM 606 C C . ALA A 1 75 ? 11.373 1.550 -4.891 1.00 96.38 75 ALA A C 1
ATOM 608 O O . ALA A 1 75 ? 10.174 1.307 -4.772 1.00 96.38 75 ALA A O 1
ATOM 609 N N . TYR A 1 76 ? 12.183 0.762 -5.608 1.00 96.00 76 TYR A N 1
ATOM 610 C CA . TYR A 1 76 ? 11.700 -0.439 -6.296 1.00 96.00 76 TYR A CA 1
ATOM 611 C C . TYR A 1 76 ? 11.127 -1.482 -5.338 1.00 96.00 76 TYR A C 1
ATOM 613 O O . TYR A 1 76 ? 10.079 -2.053 -5.626 1.00 96.00 76 TYR A O 1
ATOM 621 N N . ILE A 1 77 ? 11.782 -1.732 -4.200 1.00 96.06 77 ILE A N 1
ATOM 622 C CA . ILE A 1 77 ? 11.262 -2.650 -3.182 1.00 96.06 77 ILE A CA 1
ATOM 623 C C . ILE A 1 77 ? 9.890 -2.161 -2.719 1.00 96.06 77 ILE A C 1
ATOM 625 O O . ILE A 1 77 ? 8.945 -2.940 -2.778 1.00 96.06 77 ILE A O 1
ATOM 629 N N . ASN A 1 78 ? 9.752 -0.880 -2.362 1.00 96.12 78 ASN A N 1
ATOM 630 C CA . ASN A 1 78 ? 8.482 -0.287 -1.937 1.00 96.12 78 ASN A CA 1
ATOM 631 C C . ASN A 1 78 ? 7.363 -0.493 -2.980 1.00 96.12 78 ASN A C 1
ATOM 633 O O . ASN A 1 78 ? 6.281 -0.973 -2.649 1.00 96.12 78 ASN A O 1
ATOM 637 N N . THR A 1 79 ? 7.643 -0.231 -4.261 1.00 94.81 79 THR A N 1
ATOM 638 C CA . THR A 1 79 ? 6.687 -0.415 -5.372 1.00 94.81 79 THR A CA 1
ATOM 639 C C . THR A 1 79 ? 6.329 -1.881 -5.654 1.00 94.81 79 THR A C 1
ATOM 641 O O . THR A 1 79 ? 5.300 -2.164 -6.268 1.00 94.81 79 THR A O 1
ATOM 644 N N . ILE A 1 80 ? 7.144 -2.842 -5.226 1.00 94.50 80 ILE A N 1
ATOM 645 C CA . ILE A 1 80 ? 6.862 -4.268 -5.424 1.00 94.50 80 ILE A CA 1
ATOM 646 C C . ILE A 1 80 ? 6.165 -4.883 -4.202 1.00 94.50 80 ILE A C 1
ATOM 648 O O . ILE A 1 80 ? 5.257 -5.695 -4.368 1.00 94.50 80 ILE A O 1
ATOM 652 N N . VAL A 1 81 ? 6.527 -4.477 -2.982 1.00 95.12 81 VAL A N 1
ATOM 653 C CA . VAL A 1 81 ? 5.972 -5.054 -1.743 1.00 95.12 81 VAL A CA 1
ATOM 654 C C . VAL A 1 81 ? 4.657 -4.415 -1.295 1.00 95.12 81 VAL A C 1
ATOM 656 O O . VAL A 1 81 ? 3.988 -4.994 -0.440 1.00 95.12 81 VAL A O 1
ATOM 659 N N . TYR A 1 82 ? 4.250 -3.263 -1.851 1.00 94.38 82 TYR A N 1
ATOM 660 C CA . TYR A 1 82 ? 3.067 -2.537 -1.365 1.00 94.38 82 TYR A CA 1
ATOM 661 C C . TYR A 1 82 ? 1.789 -3.385 -1.231 1.00 94.38 82 TYR A C 1
ATOM 663 O O . TYR A 1 82 ? 1.077 -3.154 -0.253 1.00 94.38 82 TYR A O 1
ATOM 671 N N . PRO A 1 83 ? 1.464 -4.383 -2.090 1.00 95.56 83 PRO A N 1
ATOM 672 C CA . PRO A 1 83 ? 0.218 -5.125 -1.919 1.00 95.56 83 PRO A CA 1
ATOM 673 C C . PRO A 1 83 ? 0.202 -5.958 -0.635 1.00 95.56 83 PRO A C 1
ATOM 675 O O . PRO A 1 83 ? -0.866 -6.166 -0.071 1.00 95.56 83 PRO A O 1
ATOM 678 N N . ILE A 1 84 ? 1.364 -6.381 -0.117 1.00 95.12 84 ILE A N 1
ATOM 679 C CA . ILE A 1 84 ? 1.466 -7.163 1.129 1.00 95.12 84 ILE A CA 1
ATOM 680 C C . ILE A 1 84 ? 0.980 -6.363 2.340 1.00 95.12 84 ILE A C 1
ATOM 682 O O . ILE A 1 84 ? 0.449 -6.951 3.280 1.00 95.12 84 ILE A O 1
ATOM 686 N N . THR A 1 85 ? 1.079 -5.030 2.302 1.00 95.50 85 THR A N 1
ATOM 687 C CA . THR A 1 85 ? 0.575 -4.158 3.378 1.00 95.50 85 THR A CA 1
ATOM 688 C C . THR A 1 85 ? -0.936 -4.303 3.615 1.00 95.50 85 THR A C 1
ATOM 690 O O . THR A 1 85 ? -1.415 -3.959 4.691 1.00 95.50 85 THR A O 1
ATOM 693 N N . SER A 1 86 ? -1.680 -4.898 2.674 1.00 95.56 86 SER A N 1
ATOM 694 C CA . SER A 1 86 ? -3.097 -5.245 2.846 1.00 95.56 86 SER A CA 1
ATOM 695 C C . SER A 1 86 ? -3.372 -6.209 4.003 1.00 95.56 86 SER A C 1
ATOM 697 O O . SER A 1 86 ? -4.401 -6.076 4.661 1.00 95.56 86 SER A O 1
ATOM 699 N N . ILE A 1 87 ? -2.465 -7.152 4.288 1.00 94.81 87 ILE A N 1
ATOM 700 C CA . ILE A 1 87 ? -2.634 -8.141 5.365 1.00 94.81 87 ILE A CA 1
ATOM 701 C C . ILE A 1 87 ? -2.635 -7.471 6.751 1.00 94.81 87 ILE A C 1
ATOM 703 O O . ILE A 1 87 ? -3.596 -7.652 7.500 1.00 94.81 87 ILE A O 1
ATOM 707 N N . PRO A 1 88 ? -1.607 -6.690 7.144 1.00 96.06 88 PRO A N 1
ATOM 708 C CA . PRO A 1 88 ? -1.668 -5.978 8.415 1.00 96.06 88 PRO A CA 1
ATOM 709 C C . PRO A 1 88 ? -2.768 -4.910 8.419 1.00 96.06 88 PRO A C 1
ATOM 711 O O . PRO A 1 88 ? -3.372 -4.686 9.464 1.00 96.06 88 PRO A O 1
ATOM 714 N N . LEU A 1 89 ? -3.085 -4.295 7.272 1.00 95.88 89 LEU A N 1
ATOM 715 C CA . LEU A 1 89 ? -4.151 -3.297 7.182 1.00 95.88 89 LEU A CA 1
ATOM 716 C C . LEU A 1 89 ? -5.531 -3.889 7.499 1.00 95.88 89 LEU A C 1
ATOM 718 O O . LEU A 1 89 ? -6.259 -3.309 8.298 1.00 95.88 89 LEU A O 1
ATOM 722 N N . ILE A 1 90 ? -5.892 -5.049 6.934 1.00 94.88 90 ILE A N 1
ATOM 723 C CA . ILE A 1 90 ? -7.196 -5.670 7.213 1.00 94.88 90 ILE A CA 1
ATOM 724 C C . ILE A 1 90 ? -7.316 -6.067 8.690 1.00 94.88 90 ILE A C 1
ATOM 726 O O . ILE A 1 90 ? -8.354 -5.838 9.308 1.00 94.88 90 ILE A O 1
ATOM 730 N N . ALA A 1 91 ? -6.235 -6.585 9.284 1.00 94.50 91 ALA A N 1
ATOM 731 C CA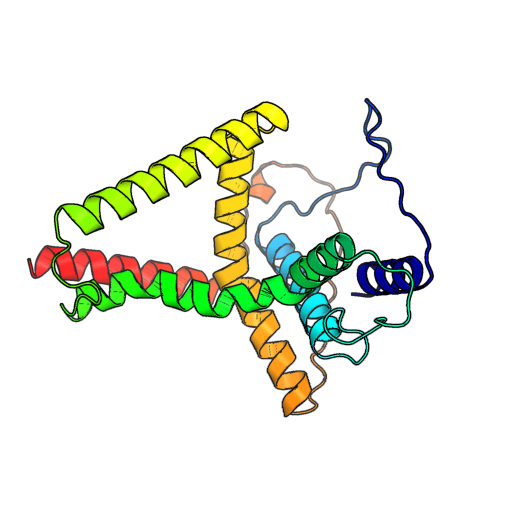 . ALA A 1 91 ? -6.192 -6.900 10.709 1.00 94.50 91 ALA A CA 1
ATOM 732 C C . ALA A 1 91 ? -6.357 -5.635 11.566 1.00 94.50 91 ALA A C 1
ATOM 734 O O . ALA A 1 91 ? -7.144 -5.630 12.511 1.00 94.50 91 ALA A O 1
ATOM 735 N N . TYR A 1 92 ? -5.674 -4.548 11.197 1.00 94.38 92 TYR A N 1
ATOM 736 C CA . TYR A 1 92 ? -5.782 -3.257 11.869 1.00 94.38 92 TYR A CA 1
ATOM 737 C C . TYR A 1 92 ? -7.201 -2.678 11.789 1.00 94.38 92 TYR A C 1
ATOM 739 O O . TYR A 1 92 ? -7.735 -2.251 12.807 1.00 94.38 92 TYR A O 1
ATOM 747 N N . CYS A 1 93 ? -7.856 -2.728 10.626 1.00 95.31 93 CYS A N 1
ATOM 748 C CA . CYS A 1 93 ? -9.225 -2.229 10.462 1.00 95.31 93 CYS A CA 1
ATOM 749 C C . CYS A 1 93 ? -10.279 -3.053 11.224 1.00 95.31 93 CYS A C 1
ATOM 751 O O . CYS A 1 93 ? -11.345 -2.530 11.544 1.00 95.31 93 CYS A O 1
ATOM 753 N N . MET A 1 94 ? -10.009 -4.328 11.514 1.00 93.44 94 MET A N 1
ATOM 754 C CA . MET A 1 94 ? -10.902 -5.201 12.292 1.00 93.44 94 MET A CA 1
ATOM 755 C C . MET A 1 94 ? -10.655 -5.120 13.803 1.00 93.44 94 MET A C 1
ATOM 757 O O . MET A 1 94 ? -11.515 -5.510 14.597 1.00 93.44 94 MET A O 1
ATOM 761 N N . LEU A 1 95 ? -9.491 -4.607 14.208 1.00 93.44 95 LEU A N 1
ATOM 762 C CA . LEU A 1 95 ? -9.053 -4.556 15.598 1.00 93.44 95 LEU A CA 1
ATOM 763 C C . LEU A 1 95 ? -10.022 -3.796 16.521 1.00 93.44 95 LEU A C 1
ATOM 765 O O . LEU A 1 95 ? -10.357 -4.343 17.572 1.00 93.44 95 LEU A O 1
ATOM 769 N N . PRO A 1 96 ? -10.525 -2.591 16.166 1.00 91.88 96 PRO A N 1
ATOM 770 C CA . PRO A 1 96 ? -11.420 -1.841 17.045 1.00 91.88 96 PRO A CA 1
ATOM 771 C C . PRO A 1 96 ? -12.730 -2.587 17.303 1.00 91.88 96 PRO A C 1
ATOM 773 O O . PRO A 1 96 ? -13.162 -2.688 18.449 1.00 91.88 96 PRO A O 1
ATOM 776 N N . ALA A 1 97 ? -13.324 -3.172 16.260 1.00 92.31 97 ALA A N 1
ATOM 777 C CA . ALA A 1 97 ? -14.545 -3.962 16.380 1.00 92.31 97 ALA A CA 1
ATOM 778 C C . ALA A 1 97 ? -14.354 -5.173 17.300 1.00 92.31 97 ALA A C 1
ATOM 780 O O . ALA A 1 97 ? -15.199 -5.445 18.150 1.00 92.31 97 ALA A O 1
ATOM 781 N N . PHE A 1 98 ? -13.228 -5.881 17.166 1.00 91.31 98 PHE A N 1
ATOM 782 C CA . PHE A 1 98 ? -12.910 -7.014 18.030 1.00 91.31 98 PHE A CA 1
ATOM 783 C C . PHE A 1 98 ? -12.753 -6.592 19.496 1.00 91.31 98 PHE A C 1
ATOM 785 O O . PHE A 1 98 ? -13.319 -7.238 20.380 1.00 91.31 98 PHE A O 1
ATOM 792 N N . CYS A 1 99 ? -12.037 -5.495 19.762 1.00 91.19 99 CYS A N 1
ATOM 793 C CA . CYS A 1 99 ? -11.887 -4.948 21.112 1.00 91.19 99 CYS A CA 1
ATOM 794 C C . CYS A 1 99 ? -13.245 -4.574 21.727 1.00 91.19 99 CYS A C 1
ATOM 796 O O . CYS A 1 99 ? -13.502 -4.922 22.877 1.00 91.19 99 CYS A O 1
ATOM 798 N N . LEU A 1 100 ? -14.128 -3.927 20.958 1.00 90.06 100 LEU A N 1
ATOM 799 C CA . LEU A 1 100 ? -15.457 -3.519 21.425 1.00 90.06 100 LEU A CA 1
ATOM 800 C C . LEU A 1 100 ? -16.389 -4.709 21.689 1.00 90.06 100 LEU A C 1
ATOM 802 O O . LEU A 1 100 ? -17.086 -4.722 22.696 1.00 90.06 100 LEU A O 1
ATOM 806 N N . LEU A 1 101 ? -16.386 -5.724 20.820 1.00 89.25 101 LEU A N 1
ATOM 807 C CA . LEU A 1 101 ? -17.256 -6.897 20.967 1.00 89.25 101 LEU A CA 1
ATOM 808 C C . LEU A 1 101 ? -16.809 -7.845 22.082 1.00 89.25 101 LEU A C 1
ATOM 810 O O . LEU A 1 101 ? -17.639 -8.498 22.707 1.00 89.25 101 LEU A O 1
ATOM 814 N N . THR A 1 102 ? -15.501 -7.962 22.314 1.00 87.94 102 THR A N 1
ATOM 815 C CA . THR A 1 102 ? -14.953 -8.885 23.320 1.00 87.94 102 THR A CA 1
ATOM 816 C C . THR A 1 102 ? -14.687 -8.226 24.670 1.00 87.94 102 THR A C 1
ATOM 818 O O . THR A 1 102 ? -14.425 -8.936 25.641 1.00 87.94 102 THR A O 1
ATOM 821 N N . GLY A 1 103 ? -14.687 -6.891 24.734 1.00 82.56 103 GLY A N 1
ATOM 822 C CA . GLY A 1 103 ? -14.276 -6.118 25.909 1.00 82.56 103 GLY A CA 1
ATOM 823 C C . GLY A 1 103 ? -12.786 -6.250 26.255 1.00 82.56 103 GLY A C 1
ATOM 824 O O . GLY A 1 103 ? -12.349 -5.760 27.295 1.00 82.56 103 GLY A O 1
ATOM 825 N N . LYS A 1 104 ? -11.986 -6.927 25.418 1.00 84.56 104 LYS A N 1
ATOM 826 C CA . LYS A 1 104 ? -10.556 -7.151 25.654 1.00 84.56 104 LYS A CA 1
ATOM 827 C C . LYS A 1 104 ? -9.731 -6.103 24.924 1.00 84.56 104 LYS A C 1
ATOM 829 O O . LYS A 1 104 ? -9.434 -6.243 23.739 1.00 84.56 104 LYS A O 1
ATOM 834 N N . PHE A 1 105 ? -9.321 -5.073 25.653 1.00 81.50 105 PHE A N 1
ATOM 835 C CA . PHE A 1 105 ? -8.396 -4.072 25.138 1.00 81.50 105 PHE A CA 1
ATOM 836 C C . PHE A 1 105 ? -6.962 -4.608 25.125 1.00 81.50 105 PHE A C 1
ATOM 838 O O . PHE A 1 105 ? -6.493 -5.220 26.082 1.00 81.50 105 PHE A O 1
ATOM 845 N N . ILE A 1 106 ? -6.270 -4.382 24.008 1.00 76.88 106 ILE A N 1
ATOM 846 C CA . ILE A 1 106 ? -4.893 -4.851 23.783 1.00 76.88 106 ILE A CA 1
ATOM 847 C C . ILE A 1 106 ? -3.877 -3.948 24.488 1.00 76.88 106 ILE A C 1
ATOM 849 O O . ILE A 1 106 ? -2.805 -4.403 24.880 1.00 76.88 106 ILE A O 1
ATOM 853 N N . ILE A 1 107 ? -4.209 -2.665 24.639 1.00 75.50 107 ILE A N 1
ATOM 854 C CA . ILE A 1 107 ? -3.340 -1.672 25.267 1.00 75.50 107 ILE A CA 1
ATOM 855 C C . ILE A 1 107 ? -3.771 -1.528 26.735 1.00 75.50 107 ILE A C 1
ATOM 857 O O . ILE A 1 107 ? -4.949 -1.253 26.975 1.00 75.50 107 ILE A O 1
ATOM 861 N N . PRO A 1 108 ? -2.861 -1.730 27.709 1.00 76.94 108 PRO A N 1
ATOM 862 C CA . PRO A 1 108 ? -3.149 -1.470 29.118 1.00 76.94 108 PRO A CA 1
ATOM 863 C C . PRO A 1 108 ? -3.367 0.029 29.352 1.00 76.94 108 PRO A C 1
ATOM 865 O O . PRO A 1 108 ? -3.064 0.846 28.483 1.00 76.94 108 PRO A O 1
ATOM 868 N N . GLU A 1 109 ? -3.846 0.411 30.536 1.00 79.00 109 GLU A N 1
ATOM 869 C CA . GLU A 1 109 ? -3.975 1.827 30.891 1.00 79.00 109 GLU A CA 1
ATOM 870 C C . GLU A 1 109 ? -2.664 2.580 30.625 1.00 79.00 109 GLU A C 1
ATOM 872 O O . GLU A 1 109 ? -1.585 2.227 31.111 1.00 79.00 109 GLU A O 1
ATOM 877 N N . ILE A 1 110 ? -2.761 3.598 29.771 1.00 82.12 110 ILE A N 1
ATOM 878 C CA . ILE A 1 110 ? -1.603 4.323 29.267 1.00 8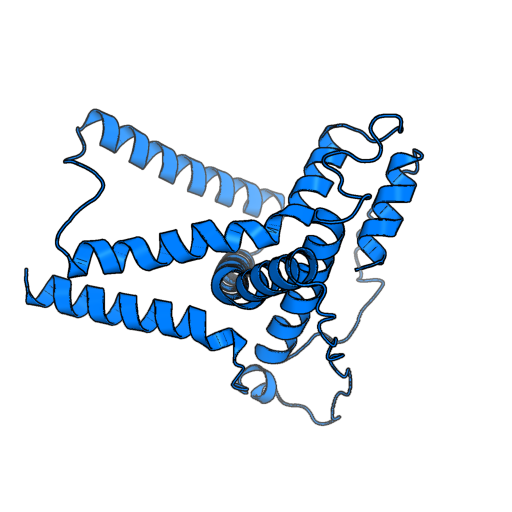2.12 110 ILE A CA 1
ATOM 879 C C . ILE A 1 110 ? -1.161 5.303 30.353 1.00 82.12 110 ILE A C 1
ATOM 881 O O . ILE A 1 110 ? -1.921 6.175 30.772 1.00 82.12 110 ILE A O 1
ATOM 885 N N . SER A 1 111 ? 0.087 5.181 30.804 1.00 89.06 111 SER A N 1
ATOM 886 C CA . SER A 1 111 ? 0.663 6.141 31.746 1.00 89.06 111 SER A CA 1
ATOM 887 C C . SER A 1 111 ? 0.740 7.541 31.129 1.00 89.06 111 SER A C 1
ATOM 889 O O . SER A 1 111 ? 0.876 7.688 29.914 1.00 89.06 111 SER A O 1
ATOM 891 N N . A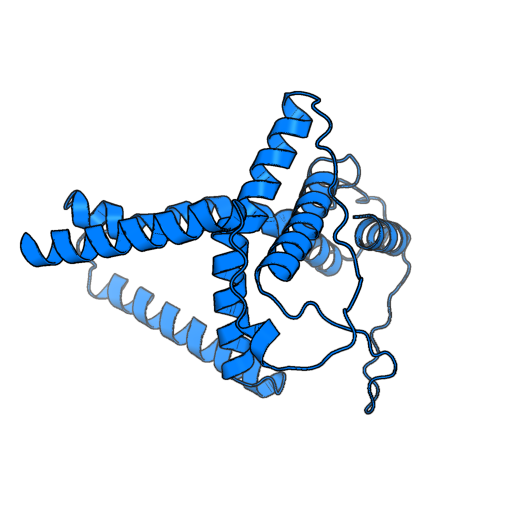SN A 1 112 ? 0.756 8.587 31.962 1.00 89.12 112 ASN A N 1
ATOM 892 C CA . ASN A 1 112 ? 0.913 9.973 31.494 1.00 89.12 112 ASN A CA 1
ATOM 893 C C . ASN A 1 112 ? 2.113 10.145 30.544 1.00 89.12 112 ASN A C 1
ATOM 895 O O . ASN A 1 112 ? 2.039 10.889 29.570 1.00 89.12 112 ASN A O 1
ATOM 899 N N . PHE A 1 113 ? 3.205 9.417 30.794 1.00 89.62 113 PHE A N 1
ATOM 900 C CA . PHE A 1 113 ? 4.390 9.441 29.942 1.00 89.62 113 PHE A CA 1
ATOM 901 C C . PHE A 1 113 ? 4.153 8.804 28.569 1.00 89.62 113 PHE A C 1
ATOM 903 O O . PHE A 1 113 ? 4.510 9.392 27.551 1.00 89.62 113 PHE A O 1
ATOM 910 N N . ALA A 1 114 ? 3.519 7.631 28.518 1.00 88.00 114 ALA A N 1
ATOM 911 C CA . ALA A 1 114 ? 3.199 6.975 27.253 1.00 88.00 114 ALA A CA 1
ATOM 912 C C . ALA A 1 114 ? 2.163 7.777 26.441 1.00 88.00 114 ALA A C 1
ATOM 914 O O . ALA A 1 114 ? 2.311 7.908 25.227 1.00 88.00 114 ALA A O 1
ATOM 915 N N . SER A 1 115 ? 1.187 8.409 27.101 1.00 88.75 115 SER A N 1
ATOM 916 C CA . SER A 1 115 ? 0.207 9.290 26.453 1.00 88.75 115 SER A CA 1
ATOM 917 C C . SER A 1 115 ? 0.870 10.481 25.755 1.00 88.75 115 SER A C 1
ATOM 919 O O . SER A 1 115 ? 0.490 10.823 24.636 1.00 88.75 115 SER A O 1
ATOM 921 N N . MET A 1 116 ? 1.912 11.076 26.353 1.00 92.75 116 MET A N 1
ATOM 922 C CA . MET A 1 116 ? 2.681 12.144 25.700 1.0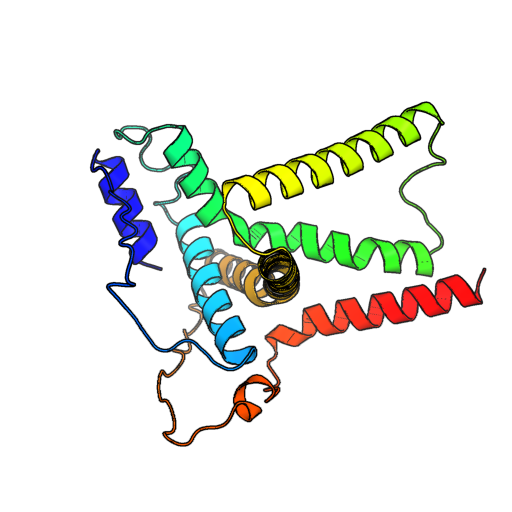0 92.75 116 MET A CA 1
ATOM 923 C C . MET A 1 116 ? 3.358 11.667 24.409 1.00 92.75 116 MET A C 1
ATOM 925 O O . MET A 1 116 ? 3.317 12.382 23.410 1.00 92.75 116 MET A O 1
ATOM 929 N N . TRP A 1 117 ? 3.933 10.459 24.392 1.00 92.25 117 TRP A N 1
ATOM 930 C CA . TRP A 1 117 ? 4.530 9.892 23.175 1.00 92.25 117 TRP A CA 1
ATOM 931 C C . TRP A 1 117 ? 3.503 9.676 22.063 1.00 92.25 117 TRP A C 1
ATOM 933 O O . TRP A 1 117 ? 3.789 9.999 20.911 1.00 92.25 117 TRP A O 1
ATOM 943 N N . PHE A 1 118 ? 2.301 9.197 22.397 1.00 90.50 118 PHE A N 1
ATOM 944 C CA . PHE A 1 118 ? 1.214 9.072 21.424 1.00 90.50 118 PHE A CA 1
ATOM 945 C C . PHE A 1 118 ? 0.820 10.429 20.834 1.00 90.50 118 PHE A C 1
ATOM 947 O O . PHE A 1 118 ? 0.724 10.561 19.615 1.00 90.50 118 PHE A O 1
ATOM 954 N N . ILE A 1 119 ? 0.648 11.453 21.673 1.00 93.75 119 ILE A N 1
ATOM 955 C CA . ILE A 1 119 ? 0.302 12.806 21.215 1.00 93.75 119 ILE A CA 1
ATOM 956 C C . ILE A 1 119 ? 1.402 13.369 20.304 1.00 93.75 119 ILE A C 1
ATOM 958 O O . ILE A 1 119 ? 1.104 13.880 19.224 1.00 93.75 119 ILE A O 1
ATOM 962 N N . LEU A 1 120 ? 2.673 13.237 20.698 1.00 96.12 120 LEU A N 1
ATOM 963 C CA . LEU A 1 120 ? 3.810 13.697 19.896 1.00 96.12 120 LEU A CA 1
ATOM 964 C C . LEU A 1 120 ? 3.889 12.990 18.540 1.00 96.12 120 LEU A C 1
ATOM 966 O O . LEU A 1 120 ? 4.173 13.639 17.533 1.00 96.12 120 LEU A O 1
ATOM 970 N N . LEU A 1 121 ? 3.598 11.687 18.492 1.00 95.31 121 LEU A N 1
ATOM 971 C CA . LEU A 1 121 ? 3.539 10.931 17.243 1.00 95.31 121 LEU A CA 1
ATOM 972 C C . LEU A 1 121 ? 2.462 11.491 16.304 1.00 95.31 121 LEU A C 1
ATOM 974 O O . LEU A 1 121 ? 2.760 11.766 15.143 1.00 95.31 121 LEU A O 1
ATOM 978 N N . PHE A 1 122 ? 1.240 11.715 16.798 1.00 94.88 122 PHE A N 1
ATOM 979 C CA . PHE A 1 122 ? 0.164 12.289 15.985 1.00 94.88 122 PHE A CA 1
ATOM 980 C C . PHE A 1 122 ? 0.511 13.690 15.477 1.00 94.88 122 PHE A C 1
ATOM 982 O O . PHE A 1 122 ? 0.344 13.966 14.290 1.00 94.88 122 PHE A O 1
ATOM 989 N N . ILE A 1 123 ? 1.057 14.555 16.337 1.00 97.25 123 ILE A N 1
ATOM 990 C CA . ILE A 1 123 ? 1.503 15.897 15.937 1.00 97.25 123 ILE A CA 1
ATOM 991 C C . ILE A 1 123 ? 2.570 15.809 14.840 1.00 97.25 123 ILE A C 1
ATOM 993 O O . ILE A 1 123 ? 2.486 16.538 13.855 1.00 97.25 123 ILE A O 1
ATOM 997 N N . SER A 1 124 ? 3.542 14.904 14.978 1.00 97.62 124 SER A N 1
ATOM 998 C CA . SER A 1 124 ? 4.597 14.694 13.981 1.00 97.62 124 SER A CA 1
ATOM 999 C C . SER A 1 124 ? 4.034 14.260 12.622 1.00 97.62 124 SER A C 1
ATOM 1001 O O . SER A 1 124 ? 4.423 14.810 11.589 1.00 97.62 124 SER A O 1
ATOM 1003 N N . ILE A 1 125 ? 3.068 13.333 12.614 1.00 95.69 125 ILE A N 1
ATOM 1004 C CA . ILE A 1 125 ? 2.397 12.871 11.389 1.00 95.69 125 ILE A CA 1
ATOM 1005 C C . ILE A 1 125 ? 1.665 14.035 10.709 1.00 95.69 125 ILE A C 1
ATOM 1007 O O . ILE A 1 125 ? 1.884 14.284 9.523 1.00 95.69 125 ILE A O 1
ATOM 1011 N N . PHE A 1 126 ? 0.851 14.793 11.453 1.00 94.00 126 PHE A N 1
ATOM 1012 C CA . PHE A 1 126 ? 0.117 15.931 10.893 1.00 94.00 126 PHE A CA 1
ATOM 1013 C C . PHE A 1 126 ? 1.049 17.036 10.388 1.00 94.00 126 PHE A C 1
ATOM 1015 O O . PHE A 1 126 ? 0.853 17.550 9.288 1.00 94.00 126 PHE A O 1
ATOM 1022 N N . ALA A 1 127 ? 2.085 17.385 11.156 1.00 95.88 127 ALA A N 1
ATOM 1023 C CA . ALA A 1 127 ? 3.056 18.401 10.763 1.00 95.88 127 ALA A CA 1
ATOM 1024 C C . ALA A 1 127 ? 3.803 18.006 9.480 1.00 95.88 127 ALA A C 1
ATOM 1026 O O . ALA A 1 127 ? 3.974 18.837 8.588 1.00 95.88 127 ALA A O 1
ATOM 1027 N N . THR A 1 128 ? 4.195 16.734 9.365 1.00 96.06 128 THR A N 1
ATOM 1028 C CA . THR A 1 128 ? 4.864 16.203 8.171 1.00 96.06 128 THR A CA 1
ATOM 1029 C C . THR A 1 128 ? 3.938 16.249 6.956 1.00 96.06 128 THR A C 1
ATOM 1031 O O . THR A 1 128 ? 4.344 16.761 5.914 1.00 96.06 128 THR A O 1
ATOM 1034 N N . GLY A 1 129 ? 2.681 15.811 7.098 1.00 93.06 129 GLY A N 1
ATOM 1035 C CA . GLY A 1 129 ? 1.698 15.858 6.010 1.00 93.06 129 GLY A CA 1
ATOM 1036 C C . GLY A 1 129 ? 1.411 17.283 5.528 1.00 93.06 129 GLY A C 1
ATOM 1037 O O . GLY A 1 129 ? 1.410 17.550 4.329 1.00 93.06 129 GLY A O 1
ATOM 1038 N N . ILE A 1 130 ? 1.255 18.244 6.445 1.00 93.69 130 ILE A N 1
ATOM 1039 C CA . ILE A 1 130 ? 1.054 19.660 6.085 1.00 93.69 130 ILE A CA 1
ATOM 1040 C C . ILE A 1 130 ? 2.271 20.218 5.336 1.00 93.69 130 ILE A C 1
ATOM 1042 O O . ILE A 1 130 ? 2.115 20.949 4.354 1.00 93.69 130 ILE A O 1
ATOM 1046 N N . LEU A 1 131 ? 3.486 19.890 5.785 1.00 96.12 131 LEU A N 1
ATOM 1047 C CA . LEU A 1 131 ? 4.715 20.345 5.139 1.00 96.12 131 LEU A CA 1
ATOM 1048 C C . LEU A 1 131 ? 4.852 19.776 3.718 1.00 96.12 131 LEU A C 1
ATOM 1050 O O . LEU A 1 131 ? 5.208 20.514 2.797 1.00 96.12 131 LEU A O 1
ATOM 1054 N N . GLU A 1 132 ? 4.526 18.496 3.532 1.00 95.25 132 GLU A N 1
ATOM 1055 C CA . GLU A 1 132 ? 4.537 17.819 2.232 1.00 95.25 132 GLU A CA 1
ATOM 1056 C C . GLU A 1 132 ? 3.517 18.428 1.260 1.00 95.25 132 GLU A C 1
ATOM 1058 O O . GLU A 1 132 ? 3.859 18.739 0.114 1.00 95.25 132 GLU A O 1
ATOM 1063 N N . LEU A 1 133 ? 2.287 18.680 1.715 1.00 94.25 133 LEU A N 1
ATOM 1064 C CA . LEU A 1 133 ? 1.251 19.324 0.901 1.00 94.25 133 LEU A CA 1
ATOM 1065 C C . LEU A 1 133 ? 1.656 20.738 0.483 1.00 94.25 133 LEU A C 1
ATOM 1067 O O . LEU A 1 133 ? 1.497 21.122 -0.676 1.00 94.25 133 LEU A O 1
ATOM 1071 N N . ARG A 1 134 ? 2.258 21.500 1.403 1.00 94.44 134 ARG A N 1
ATOM 1072 C CA . ARG A 1 134 ? 2.727 22.858 1.113 1.00 94.44 134 ARG A CA 1
ATOM 1073 C C . ARG A 1 134 ? 3.822 22.880 0.047 1.00 94.44 134 ARG A C 1
ATOM 1075 O O . ARG A 1 134 ? 3.823 23.782 -0.785 1.00 94.44 134 ARG A O 1
ATOM 1082 N N . TRP A 1 135 ? 4.757 21.930 0.083 1.00 95.06 135 TRP A N 1
ATOM 1083 C CA . TRP A 1 135 ? 5.855 21.866 -0.886 1.00 95.06 135 TRP A CA 1
ATOM 1084 C C . TRP A 1 135 ? 5.416 21.311 -2.246 1.00 95.06 135 TRP A C 1
ATOM 1086 O O . TRP A 1 135 ? 5.904 21.756 -3.282 1.00 95.06 135 TRP A O 1
ATOM 1096 N N . SER A 1 136 ? 4.496 20.346 -2.252 1.00 93.12 136 SER A N 1
ATOM 1097 C CA . SER A 1 136 ? 4.006 19.700 -3.476 1.00 93.12 136 SER A CA 1
ATOM 1098 C C . SER A 1 136 ? 2.940 20.509 -4.220 1.00 93.12 136 SER A C 1
ATOM 1100 O O . SER A 1 136 ? 2.738 20.287 -5.413 1.00 93.12 136 SER A O 1
ATOM 1102 N N . GLY A 1 137 ? 2.261 21.445 -3.545 1.00 93.81 137 GLY A N 1
ATOM 1103 C CA . GLY A 1 137 ? 1.153 22.211 -4.123 1.00 93.81 137 GLY A CA 1
ATOM 1104 C C . GLY A 1 137 ? -0.109 21.374 -4.366 1.00 93.81 137 GLY A C 1
ATOM 1105 O O . GLY A 1 137 ? -0.984 21.796 -5.119 1.00 93.81 137 GLY A O 1
ATOM 1106 N N . VAL A 1 138 ? -0.196 20.188 -3.757 1.00 94.56 138 VAL A N 1
ATOM 1107 C CA . VAL A 1 138 ? -1.352 19.286 -3.842 1.00 94.56 138 VAL A CA 1
ATOM 1108 C C . VAL A 1 138 ? -2.446 19.762 -2.886 1.00 94.56 138 VAL A C 1
ATOM 1110 O O . VAL A 1 138 ? -2.164 20.215 -1.775 1.00 94.56 138 VAL A O 1
ATOM 1113 N N . SER A 1 139 ? -3.708 19.673 -3.312 1.00 93.94 139 SER A N 1
ATOM 1114 C CA . SER A 1 139 ? -4.841 20.049 -2.466 1.00 93.94 139 SER A CA 1
ATOM 1115 C C . SER A 1 139 ? -5.059 19.031 -1.335 1.00 93.94 139 SER A C 1
ATOM 1117 O O . SER A 1 139 ? -4.804 17.835 -1.489 1.00 93.94 139 SER A O 1
ATOM 1119 N N . ILE A 1 140 ? -5.569 19.492 -0.188 1.00 91.50 140 ILE A N 1
ATOM 1120 C CA . ILE A 1 140 ? -5.892 18.602 0.941 1.00 91.50 140 ILE A CA 1
ATOM 1121 C C . ILE A 1 140 ? -6.992 17.592 0.580 1.00 91.50 140 ILE A C 1
ATOM 1123 O O . ILE A 1 140 ? -6.971 16.457 1.051 1.00 91.50 140 ILE A O 1
ATOM 1127 N N . GLU A 1 141 ? -7.931 17.993 -0.280 1.00 91.62 141 GLU A N 1
ATOM 1128 C CA . GLU A 1 141 ? -9.026 17.142 -0.743 1.00 91.62 141 GLU A CA 1
ATOM 1129 C C . GLU A 1 141 ? -8.507 15.988 -1.604 1.00 91.62 141 GLU A C 1
ATOM 1131 O O . GLU A 1 141 ? -8.921 14.845 -1.402 1.00 91.62 141 GLU A O 1
ATOM 1136 N N . ASP A 1 142 ? -7.568 16.260 -2.517 1.00 90.56 142 ASP A N 1
ATOM 1137 C CA . ASP A 1 142 ? -6.952 15.232 -3.363 1.00 90.56 142 ASP A CA 1
ATOM 1138 C C . ASP A 1 142 ? -6.130 14.245 -2.534 1.00 90.56 142 ASP A C 1
ATOM 1140 O O . ASP A 1 142 ? -6.218 13.033 -2.741 1.00 90.56 142 ASP A O 1
ATOM 1144 N N . TRP A 1 143 ? -5.372 14.753 -1.560 1.00 92.00 143 TRP A N 1
ATOM 1145 C CA . TRP A 1 143 ? -4.610 13.916 -0.638 1.00 92.00 143 TRP A CA 1
ATOM 1146 C C . TRP A 1 143 ? -5.523 12.996 0.175 1.00 92.00 143 TRP A C 1
ATOM 1148 O O . TRP A 1 143 ? -5.333 11.781 0.184 1.00 92.00 143 TRP A O 1
ATOM 1158 N N . TRP A 1 144 ? -6.574 13.547 0.786 1.00 92.06 144 TRP A N 1
ATOM 1159 C CA . TRP A 1 144 ? -7.510 12.762 1.588 1.00 92.06 144 TRP A CA 1
ATOM 1160 C C . TRP A 1 144 ? -8.262 11.718 0.754 1.00 92.06 144 TRP A C 1
ATOM 1162 O O . TRP A 1 144 ? -8.415 10.570 1.175 1.00 92.06 144 TRP A O 1
ATOM 1172 N N . ARG A 1 145 ? -8.684 12.079 -0.464 1.00 90.50 145 ARG A N 1
ATOM 1173 C CA . ARG A 1 145 ? -9.296 11.140 -1.417 1.00 90.50 145 ARG A CA 1
ATOM 1174 C C . ARG A 1 145 ? -8.345 10.011 -1.805 1.00 90.50 145 ARG A C 1
ATOM 1176 O O . ARG A 1 145 ? -8.788 8.870 -1.939 1.00 90.50 145 ARG A O 1
ATOM 1183 N N . ASN A 1 146 ? -7.055 10.305 -1.965 1.00 91.25 146 ASN A N 1
ATOM 1184 C CA . ASN A 1 146 ? -6.045 9.290 -2.239 1.00 91.25 146 ASN A CA 1
ATOM 1185 C C . ASN A 1 146 ? -5.889 8.311 -1.066 1.00 91.25 146 ASN A C 1
ATOM 1187 O O . ASN A 1 146 ? -5.884 7.105 -1.298 1.00 91.25 146 ASN A O 1
ATOM 1191 N N . GLU A 1 147 ? -5.842 8.800 0.176 1.00 92.31 147 GLU A N 1
ATOM 1192 C CA . GLU A 1 147 ? -5.761 7.942 1.369 1.00 92.31 147 GLU A CA 1
ATOM 1193 C C . GLU A 1 147 ? -6.997 7.043 1.522 1.00 92.31 147 GLU A C 1
ATOM 1195 O O . GLU A 1 147 ? -6.879 5.836 1.748 1.00 92.31 147 GLU A O 1
ATOM 1200 N N . GLN A 1 148 ? -8.201 7.586 1.306 1.00 91.12 148 GLN A N 1
ATOM 1201 C CA . GLN A 1 148 ? -9.436 6.791 1.282 1.00 91.12 148 GLN A CA 1
ATOM 1202 C C . GLN A 1 148 ? -9.369 5.683 0.227 1.00 91.12 148 GLN A C 1
ATOM 1204 O O . GLN A 1 148 ? -9.686 4.522 0.500 1.00 91.12 148 GLN A O 1
ATOM 1209 N N . PHE A 1 149 ? -8.930 6.034 -0.982 1.00 90.69 149 PHE A N 1
ATOM 1210 C CA . PHE A 1 149 ? -8.789 5.077 -2.068 1.00 90.69 149 PHE A CA 1
ATOM 1211 C C . PHE A 1 149 ? -7.716 4.021 -1.765 1.00 90.69 149 PHE A C 1
ATOM 1213 O O . PHE A 1 149 ? -7.911 2.848 -2.087 1.00 90.69 149 PHE A O 1
ATOM 1220 N N . TRP A 1 150 ? -6.622 4.399 -1.098 1.00 93.31 150 TRP A N 1
ATOM 1221 C CA . TRP A 1 150 ? -5.581 3.477 -0.653 1.00 93.31 150 TRP A CA 1
ATOM 1222 C C . TRP A 1 150 ? -6.119 2.450 0.350 1.00 93.31 150 TRP A C 1
ATOM 1224 O O . TRP A 1 150 ? -5.884 1.256 0.164 1.00 93.31 150 TRP A O 1
ATOM 1234 N N . VAL A 1 151 ? -6.914 2.865 1.346 1.00 94.44 151 VAL A N 1
ATOM 1235 C CA . VAL A 1 151 ? -7.532 1.933 2.310 1.00 94.44 151 VAL A CA 1
ATOM 1236 C C . VAL A 1 151 ? -8.526 0.994 1.621 1.00 94.44 151 VAL A C 1
ATOM 1238 O O . VAL A 1 151 ? -8.510 -0.216 1.870 1.00 94.44 151 VAL A O 1
ATOM 1241 N N . ILE A 1 152 ? -9.367 1.513 0.719 1.00 92.06 152 ILE A N 1
ATOM 1242 C CA . ILE A 1 152 ? -10.321 0.691 -0.041 1.00 92.06 152 ILE A CA 1
ATOM 1243 C C . ILE A 1 152 ? -9.565 -0.313 -0.916 1.00 92.06 152 ILE A C 1
ATOM 1245 O O . ILE A 1 152 ? -9.855 -1.506 -0.859 1.00 92.06 152 ILE A O 1
ATOM 1249 N N . GLY A 1 153 ? -8.570 0.128 -1.690 1.00 92.75 153 GLY A N 1
ATOM 1250 C CA . GLY A 1 153 ? -7.745 -0.741 -2.534 1.00 92.75 153 GLY A CA 1
ATOM 1251 C C . GLY A 1 153 ? -6.957 -1.776 -1.726 1.00 92.75 153 GLY A C 1
ATOM 1252 O O . GLY A 1 153 ? -6.886 -2.940 -2.119 1.00 92.75 153 GLY A O 1
ATOM 1253 N N . GLY A 1 154 ? -6.442 -1.377 -0.561 1.00 93.94 154 GLY A N 1
ATOM 1254 C CA . GLY A 1 154 ? -5.741 -2.227 0.396 1.00 93.94 154 GLY A CA 1
ATOM 1255 C C . GLY A 1 154 ? -6.619 -3.346 0.947 1.00 93.94 154 GLY A C 1
ATOM 1256 O O . GLY A 1 154 ? -6.247 -4.513 0.877 1.00 93.94 154 GLY A O 1
ATOM 1257 N N . THR A 1 155 ? -7.809 -3.007 1.436 1.00 94.19 155 THR A N 1
ATOM 1258 C CA . THR A 1 155 ? -8.764 -3.984 1.985 1.00 94.19 155 THR A CA 1
ATOM 1259 C C . THR A 1 155 ? -9.458 -4.827 0.910 1.00 94.19 155 THR A C 1
ATOM 1261 O O . THR A 1 155 ? -9.997 -5.879 1.235 1.00 94.19 155 THR A O 1
ATOM 1264 N N . SER A 1 156 ? -9.418 -4.422 -0.366 1.00 93.69 156 SER A N 1
ATOM 1265 C CA . SER A 1 156 ? -10.008 -5.155 -1.497 1.00 93.69 156 SER A CA 1
ATOM 1266 C C . SER A 1 156 ? -8.962 -5.749 -2.449 1.00 93.69 156 SER A C 1
ATOM 1268 O O . SER A 1 156 ? -8.483 -6.865 -2.253 1.00 93.69 156 SER A O 1
ATOM 1270 N N . ALA A 1 157 ? -8.629 -5.019 -3.514 1.00 93.19 157 ALA A N 1
ATOM 1271 C CA . ALA A 1 157 ? -7.846 -5.467 -4.654 1.00 93.19 157 ALA A CA 1
ATOM 1272 C C . ALA A 1 157 ? -6.457 -5.986 -4.261 1.00 93.19 157 ALA A C 1
ATOM 1274 O O . ALA A 1 157 ? -6.027 -7.018 -4.773 1.00 93.19 157 ALA A O 1
ATOM 1275 N N . HIS A 1 158 ? -5.765 -5.315 -3.337 1.00 94.50 158 HIS A N 1
ATOM 1276 C CA . HIS A 1 158 ? -4.446 -5.751 -2.874 1.00 94.50 158 HIS A CA 1
ATOM 1277 C C . HIS A 1 158 ? -4.537 -7.078 -2.118 1.00 94.50 158 HIS A C 1
ATOM 1279 O O . HIS A 1 158 ? -3.761 -7.988 -2.399 1.00 94.50 158 HIS A O 1
ATOM 1285 N N . LEU A 1 159 ? -5.513 -7.209 -1.215 1.00 93.06 159 LEU A N 1
ATOM 1286 C CA . LEU A 1 159 ? -5.730 -8.429 -0.441 1.00 93.06 159 LEU A CA 1
ATOM 1287 C C . LEU A 1 159 ? -6.010 -9.625 -1.365 1.00 93.06 159 LEU A C 1
ATOM 1289 O O . LEU A 1 159 ? -5.359 -10.664 -1.255 1.00 93.06 159 LEU A O 1
ATOM 1293 N N . PHE A 1 160 ? -6.915 -9.454 -2.334 1.00 91.94 160 PHE A N 1
ATOM 1294 C CA . PHE A 1 160 ? -7.195 -10.476 -3.348 1.00 91.94 160 PHE A CA 1
ATOM 1295 C C . PHE A 1 160 ? -5.959 -10.827 -4.182 1.00 91.94 160 PHE A C 1
ATOM 1297 O O . PHE A 1 160 ? -5.689 -12.010 -4.390 1.00 91.94 160 PHE A O 1
ATOM 1304 N N . ALA A 1 161 ? -5.186 -9.831 -4.628 1.00 91.81 161 ALA A N 1
ATOM 1305 C CA . ALA A 1 161 ? -3.966 -10.062 -5.399 1.00 91.81 161 ALA A CA 1
ATOM 1306 C C . ALA A 1 161 ? -2.925 -10.875 -4.620 1.00 91.81 161 ALA A C 1
ATOM 1308 O O . ALA A 1 161 ? -2.297 -11.769 -5.186 1.00 91.81 161 ALA A O 1
ATOM 1309 N N . VAL A 1 162 ? -2.752 -10.594 -3.325 1.00 92.62 162 VAL A N 1
ATOM 1310 C CA . VAL A 1 162 ? -1.819 -11.332 -2.464 1.00 92.62 162 VAL A CA 1
ATOM 1311 C C . VAL A 1 162 ? -2.242 -12.794 -2.343 1.00 92.62 162 VAL A C 1
ATOM 1313 O O . VAL A 1 162 ? -1.424 -13.680 -2.586 1.00 92.62 162 VAL A O 1
ATOM 1316 N N . PHE A 1 163 ? -3.516 -13.067 -2.043 1.00 89.62 163 PHE A N 1
ATOM 1317 C CA . PHE A 1 163 ? -4.011 -14.444 -1.959 1.00 89.62 163 PHE A CA 1
ATOM 1318 C C . PHE A 1 163 ? -3.899 -15.185 -3.293 1.00 89.62 163 PHE A C 1
ATOM 1320 O O . PHE A 1 163 ? -3.436 -16.323 -3.320 1.00 89.62 163 PHE A O 1
ATOM 1327 N N . GLN A 1 164 ? -4.257 -14.542 -4.407 1.00 87.31 164 GLN A N 1
ATOM 1328 C CA . GLN A 1 164 ? -4.118 -15.139 -5.736 1.00 87.31 164 GLN A CA 1
ATOM 1329 C C . GLN A 1 164 ? -2.656 -15.437 -6.086 1.00 87.31 164 GLN A C 1
ATOM 1331 O O . GLN A 1 164 ? -2.359 -16.520 -6.584 1.00 87.31 164 GLN A O 1
ATOM 1336 N N . GLY A 1 165 ? -1.733 -14.518 -5.796 1.00 84.12 165 GLY A N 1
ATOM 1337 C CA . GLY A 1 165 ? -0.309 -14.731 -6.043 1.00 84.12 165 GLY A CA 1
ATOM 1338 C C . GLY A 1 165 ? 0.283 -15.862 -5.198 1.00 84.12 165 GLY A C 1
ATOM 1339 O O . GLY A 1 165 ? 1.040 -16.681 -5.717 1.00 84.12 165 GLY A O 1
ATOM 1340 N N . LEU A 1 166 ? -0.111 -15.965 -3.924 1.00 83.62 166 LEU A N 1
ATOM 1341 C CA . LEU A 1 166 ? 0.284 -17.077 -3.055 1.00 83.62 166 LEU A CA 1
ATOM 1342 C C . LEU A 1 166 ? -0.258 -18.416 -3.568 1.00 83.62 166 LEU A C 1
ATOM 1344 O O . LEU A 1 166 ? 0.498 -19.380 -3.657 1.00 83.62 166 LEU A O 1
ATOM 1348 N N . LEU A 1 167 ? -1.536 -18.474 -3.958 1.00 81.38 167 LEU A N 1
ATOM 1349 C CA . LEU A 1 167 ? -2.138 -19.676 -4.541 1.00 81.38 167 LEU A CA 1
ATOM 1350 C C . LEU A 1 167 ? -1.440 -20.088 -5.839 1.00 81.38 167 LEU A C 1
ATOM 1352 O O . LEU A 1 167 ? -1.162 -21.267 -6.028 1.00 81.38 167 LEU A O 1
ATOM 1356 N N . LYS A 1 168 ? -1.091 -19.132 -6.704 1.00 81.12 168 LYS A N 1
ATOM 1357 C CA . LYS A 1 168 ? -0.363 -19.406 -7.949 1.00 81.12 168 LYS A CA 1
ATOM 1358 C C . LYS A 1 168 ? 0.994 -20.062 -7.685 1.00 81.12 168 LYS A C 1
ATOM 1360 O O . LYS A 1 168 ? 1.336 -21.041 -8.338 1.00 81.12 168 LYS A O 1
ATOM 1365 N N . VAL A 1 169 ? 1.751 -19.564 -6.707 1.00 74.94 169 VAL A N 1
ATOM 1366 C CA . VAL A 1 169 ? 3.080 -20.109 -6.378 1.00 74.94 169 VAL A CA 1
ATOM 1367 C C . VAL A 1 169 ? 3.006 -21.439 -5.631 1.00 74.94 169 VAL A C 1
ATOM 1369 O O . VAL A 1 169 ? 3.825 -22.317 -5.886 1.00 74.94 169 VAL A O 1
ATOM 1372 N N . LEU A 1 170 ? 2.037 -21.606 -4.728 1.00 74.75 170 LEU A N 1
ATOM 1373 C CA . LEU A 1 170 ? 1.910 -22.814 -3.907 1.00 74.75 170 LEU A CA 1
ATOM 1374 C C . LEU A 1 170 ? 1.198 -23.965 -4.631 1.00 74.75 170 LEU A C 1
ATOM 1376 O O . LEU A 1 170 ? 1.549 -25.121 -4.415 1.00 74.75 170 LEU A O 1
ATOM 1380 N N . ALA A 1 171 ? 0.207 -23.664 -5.473 1.00 70.44 171 ALA A N 1
ATOM 1381 C CA . ALA A 1 171 ? -0.643 -24.660 -6.126 1.00 70.44 171 ALA A CA 1
ATOM 1382 C C . ALA A 1 171 ? -0.392 -24.801 -7.638 1.00 70.44 171 ALA A C 1
ATOM 1384 O O . ALA A 1 171 ? -0.968 -25.691 -8.258 1.00 70.44 171 ALA A O 1
ATOM 1385 N N . GLY A 1 172 ? 0.430 -23.939 -8.250 1.00 62.84 172 GLY A N 1
ATOM 1386 C CA . GLY A 1 172 ? 0.717 -23.985 -9.690 1.00 62.84 172 GLY A CA 1
ATOM 1387 C C . GLY A 1 172 ? -0.499 -23.706 -10.584 1.00 62.84 172 GLY A C 1
ATOM 1388 O O . GLY A 1 172 ? -0.482 -24.058 -11.759 1.00 62.84 172 GLY A O 1
ATOM 1389 N N . ILE A 1 173 ? -1.567 -23.113 -10.035 1.00 60.41 173 ILE A N 1
ATOM 1390 C CA . ILE A 1 173 ? -2.799 -22.799 -10.767 1.00 60.41 173 ILE A CA 1
ATOM 1391 C C . ILE A 1 173 ? -2.598 -21.484 -11.527 1.00 60.41 173 ILE A C 1
ATOM 1393 O O . ILE A 1 173 ? -2.423 -20.429 -10.912 1.00 60.41 173 ILE A O 1
ATOM 1397 N N . ASP A 1 174 ? -2.669 -21.534 -12.857 1.00 53.97 174 ASP A N 1
ATOM 1398 C CA . ASP A 1 174 ? -2.692 -20.336 -13.691 1.00 53.97 174 ASP A CA 1
ATOM 1399 C C . ASP A 1 174 ? -4.031 -19.605 -13.523 1.00 53.97 174 ASP A C 1
ATOM 1401 O O . ASP A 1 174 ? -5.098 -20.082 -13.914 1.00 53.97 174 ASP A O 1
ATOM 1405 N N . THR A 1 175 ? -3.990 -18.428 -12.903 1.00 54.00 175 THR A N 1
ATOM 1406 C CA . THR A 1 175 ? -5.159 -17.561 -12.765 1.00 54.00 175 THR A CA 1
ATOM 1407 C C . THR A 1 175 ? -5.418 -16.836 -14.087 1.00 54.00 175 THR A C 1
ATOM 1409 O O . THR A 1 175 ? -4.624 -16.005 -14.528 1.00 54.00 175 THR A O 1
ATOM 1412 N N . ASN A 1 176 ? -6.540 -17.158 -14.739 1.00 43.28 176 ASN A N 1
ATOM 1413 C CA . ASN A 1 176 ? -6.953 -16.513 -15.986 1.00 43.28 176 ASN A CA 1
ATOM 1414 C C . ASN A 1 176 ? -7.154 -15.004 -15.780 1.00 43.28 176 ASN A C 1
ATOM 1416 O O . ASN A 1 176 ? -7.938 -14.562 -14.941 1.00 43.28 176 ASN A O 1
ATOM 1420 N N . PHE A 1 177 ? -6.427 -14.217 -16.569 1.00 44.69 177 PHE A N 1
ATOM 1421 C CA . PHE A 1 177 ? -6.434 -12.760 -16.540 1.00 44.69 177 PHE A CA 1
ATOM 1422 C C . PHE A 1 177 ? -7.628 -12.213 -17.329 1.00 44.69 177 PHE A C 1
ATOM 1424 O O . PHE A 1 177 ? -7.651 -12.278 -18.558 1.00 44.69 177 PHE A O 1
ATOM 1431 N N . THR A 1 178 ? -8.614 -11.634 -16.646 1.00 39.78 178 THR A N 1
ATOM 1432 C CA . THR A 1 178 ? -9.711 -10.919 -17.311 1.00 39.78 178 THR A CA 1
ATOM 1433 C C . THR A 1 178 ? -9.235 -9.518 -17.705 1.00 39.78 178 THR A C 1
ATOM 1435 O O . THR A 1 178 ? -9.009 -8.651 -16.857 1.00 39.78 178 THR A O 1
ATOM 1438 N N . VAL A 1 179 ? -9.037 -9.290 -19.005 1.00 33.06 179 VAL A N 1
ATOM 1439 C CA . VAL A 1 179 ? -8.646 -7.982 -19.551 1.00 33.06 179 VAL A CA 1
ATOM 1440 C C . VAL A 1 179 ? -9.802 -6.995 -19.362 1.00 33.06 179 VAL A C 1
ATOM 1442 O O . VAL A 1 179 ? -10.923 -7.260 -19.784 1.00 33.06 179 VAL A O 1
ATOM 1445 N N . THR A 1 180 ? -9.543 -5.837 -18.751 1.00 39.94 180 THR A N 1
ATOM 1446 C CA . THR A 1 180 ? -10.526 -4.743 -18.685 1.00 39.94 180 THR A CA 1
ATOM 1447 C C . THR A 1 180 ? -10.662 -4.110 -20.076 1.00 39.94 180 THR A C 1
ATOM 1449 O O . THR A 1 180 ? -9.671 -3.598 -20.604 1.00 39.94 180 THR A O 1
ATOM 1452 N N . SER A 1 181 ? -11.852 -4.144 -20.683 1.00 34.59 181 SER A N 1
ATOM 1453 C CA . SER A 1 181 ? -12.107 -3.507 -21.983 1.00 34.59 181 SER A CA 1
ATOM 1454 C C . SER A 1 181 ? -12.075 -1.984 -21.855 1.00 34.59 181 SER A C 1
ATOM 1456 O O . SER A 1 181 ? -12.709 -1.426 -20.965 1.00 34.59 181 SER A O 1
ATOM 1458 N N . LYS A 1 182 ? -11.371 -1.302 -22.763 1.00 37.56 182 LYS A N 1
ATOM 1459 C CA . LYS A 1 182 ? -11.381 0.165 -22.882 1.00 37.56 182 LYS A CA 1
ATOM 1460 C C . LYS A 1 182 ? -12.339 0.626 -23.990 1.00 37.56 182 LYS A C 1
ATOM 1462 O O . LYS A 1 182 ? -11.913 1.330 -24.899 1.00 37.56 182 LYS A O 1
ATOM 1467 N N . ALA A 1 183 ? -13.591 0.179 -23.960 1.00 34.78 183 ALA A N 1
ATOM 1468 C CA . ALA A 1 183 ? -14.629 0.757 -24.809 1.00 34.78 183 ALA A CA 1
ATOM 1469 C C . ALA A 1 183 ? -15.335 1.851 -24.000 1.00 34.78 183 ALA A C 1
ATOM 1471 O O . ALA A 1 183 ? -15.831 1.576 -22.910 1.00 34.78 183 ALA A O 1
ATOM 1472 N N . SER A 1 184 ? -15.286 3.087 -24.489 1.00 40.50 184 SER A N 1
ATOM 1473 C CA . SER A 1 184 ? -16.145 4.178 -24.032 1.00 40.50 184 SER A CA 1
ATOM 1474 C C . SER A 1 184 ? -17.381 4.172 -24.917 1.00 40.50 184 SER A C 1
ATOM 1476 O O . SER A 1 184 ? -17.229 4.354 -26.126 1.00 40.50 184 SER A O 1
ATOM 1478 N N . ASP A 1 185 ? -18.563 3.965 -24.340 1.00 39.50 185 ASP A N 1
ATOM 1479 C CA . ASP A 1 185 ? -19.789 4.336 -25.036 1.00 39.50 185 ASP A CA 1
ATOM 1480 C C . ASP A 1 185 ? -19.821 5.868 -25.092 1.00 39.50 185 ASP A C 1
ATOM 1482 O O . ASP A 1 185 ? -19.673 6.566 -24.086 1.00 39.50 185 ASP A O 1
ATOM 1486 N N . GLU A 1 186 ? -19.859 6.381 -26.318 1.00 47.88 186 GLU A N 1
ATOM 1487 C CA . GLU A 1 186 ? -19.974 7.797 -26.626 1.00 47.88 186 GLU A CA 1
ATOM 1488 C C . GLU A 1 186 ? -21.390 8.253 -26.280 1.00 47.88 186 GLU A C 1
ATOM 1490 O O . GLU A 1 186 ? -22.228 8.307 -27.162 1.00 47.88 186 GLU A O 1
ATOM 1495 N N . ASP A 1 187 ? -21.676 8.546 -25.013 1.00 42.81 187 ASP A N 1
ATOM 1496 C CA . ASP A 1 187 ? -22.734 9.488 -24.639 1.00 42.81 187 ASP A CA 1
ATOM 1497 C C . ASP A 1 187 ? -22.527 9.941 -23.191 1.00 42.81 187 ASP A C 1
ATOM 1499 O O . ASP A 1 187 ? -22.412 9.150 -22.256 1.00 42.81 187 ASP A O 1
ATOM 1503 N N . GLY A 1 188 ? -22.365 11.251 -23.020 1.00 47.12 188 GLY A N 1
ATOM 1504 C CA . GLY A 1 188 ? -21.928 11.842 -21.766 1.00 47.12 188 GLY A CA 1
ATOM 1505 C C . GLY A 1 188 ? -22.965 11.741 -20.656 1.00 47.12 188 GLY A C 1
ATOM 1506 O O . GLY A 1 188 ? -24.128 12.047 -20.873 1.00 47.12 188 GLY A O 1
ATOM 1507 N N . ASP A 1 189 ? -22.507 11.456 -19.436 1.00 46.09 189 ASP A N 1
ATOM 1508 C CA . ASP A 1 189 ? -22.989 12.181 -18.265 1.00 46.09 189 ASP A CA 1
ATOM 1509 C C . ASP A 1 189 ? -22.090 11.941 -17.045 1.00 46.09 189 ASP A C 1
ATOM 1511 O O . ASP A 1 189 ? -21.588 10.839 -16.813 1.00 46.09 189 ASP A O 1
ATOM 1515 N N . PHE A 1 190 ? -21.956 12.953 -16.185 1.00 47.59 190 PHE A N 1
ATOM 1516 C CA . PHE A 1 190 ? -21.365 12.805 -14.843 1.00 47.59 190 PHE A CA 1
ATOM 1517 C C . PHE A 1 190 ? -22.077 11.727 -13.993 1.00 47.59 190 PHE A C 1
ATOM 1519 O O . PHE A 1 190 ? -21.563 11.329 -12.947 1.00 47.59 190 PHE A O 1
ATOM 1526 N N . ALA A 1 191 ? -23.236 11.234 -14.443 1.00 48.53 191 ALA A N 1
ATOM 1527 C CA . ALA A 1 191 ? -23.976 10.128 -13.855 1.00 48.53 191 ALA A CA 1
ATOM 1528 C C . ALA A 1 191 ? -23.173 8.815 -13.810 1.00 48.53 191 ALA A C 1
ATOM 1530 O O . ALA A 1 191 ? -23.267 8.103 -12.811 1.00 48.53 191 ALA A O 1
ATOM 1531 N N . GLU A 1 192 ? -22.327 8.511 -14.805 1.00 49.84 192 GLU A N 1
ATOM 1532 C CA . GLU A 1 192 ? -21.527 7.271 -14.811 1.00 49.84 192 GLU A CA 1
ATOM 1533 C C . GLU A 1 192 ? -20.484 7.206 -13.687 1.00 49.84 192 GLU A C 1
ATOM 1535 O O . GLU A 1 192 ? -20.127 6.115 -13.233 1.00 49.84 192 GLU A O 1
ATOM 1540 N N . LEU A 1 193 ? -20.039 8.364 -13.185 1.00 49.41 193 LEU A N 1
ATOM 1541 C CA . LEU A 1 193 ? -19.111 8.459 -12.053 1.00 49.41 193 LEU A CA 1
ATOM 1542 C C . LEU A 1 193 ? -19.731 7.906 -10.757 1.00 49.41 193 LEU A C 1
ATOM 1544 O O . LEU A 1 193 ? -19.019 7.411 -9.883 1.00 49.41 193 LEU A O 1
ATOM 1548 N N . TYR A 1 194 ? -21.063 7.963 -10.653 1.00 50.06 194 TYR A N 1
ATOM 1549 C CA . TYR A 1 194 ? -21.845 7.492 -9.509 1.00 50.06 194 TYR A CA 1
ATOM 1550 C C . TYR A 1 194 ? -22.503 6.125 -9.743 1.00 50.06 194 TYR A C 1
ATOM 1552 O O . TYR A 1 194 ? -23.156 5.602 -8.837 1.00 50.06 194 TYR A O 1
ATOM 1560 N N . VAL A 1 195 ? -22.329 5.509 -10.921 1.00 55.12 195 VAL A N 1
ATOM 1561 C CA . VAL A 1 195 ? -22.870 4.170 -11.191 1.00 55.12 195 VAL A CA 1
ATOM 1562 C C . VAL A 1 195 ? -22.072 3.137 -10.403 1.00 55.12 195 VAL A C 1
ATOM 1564 O O . VAL A 1 195 ? -20.953 2.744 -10.744 1.00 55.12 195 VAL A O 1
ATOM 1567 N N . PHE A 1 196 ? -22.684 2.671 -9.321 1.00 58.94 196 PHE A N 1
ATOM 1568 C CA . PHE A 1 196 ? -22.151 1.607 -8.492 1.00 58.94 196 PHE A CA 1
ATOM 1569 C C . PHE A 1 196 ? -22.336 0.250 -9.183 1.00 58.94 196 PHE A C 1
ATOM 1571 O O . PHE A 1 196 ? -23.426 -0.321 -9.197 1.00 58.94 196 PHE A O 1
ATOM 1578 N N . LYS A 1 197 ? -21.255 -0.291 -9.753 1.00 65.81 197 LYS A N 1
ATOM 1579 C CA . LYS A 1 197 ? -21.230 -1.663 -10.279 1.00 65.81 197 LYS A CA 1
ATOM 1580 C C . LYS A 1 197 ? -20.733 -2.611 -9.189 1.00 65.81 197 LYS A C 1
ATOM 1582 O O . LYS A 1 197 ? -19.558 -2.575 -8.829 1.00 65.81 197 LYS A O 1
ATOM 1587 N N . TRP A 1 198 ? -21.594 -3.470 -8.652 1.00 68.25 198 TRP A N 1
ATOM 1588 C CA . TRP A 1 198 ? -21.163 -4.446 -7.646 1.00 68.25 198 TRP A CA 1
ATOM 1589 C C . TRP A 1 198 ? -20.050 -5.356 -8.192 1.00 68.25 198 TRP A C 1
ATOM 1591 O O . TRP A 1 198 ? -20.116 -5.842 -9.319 1.00 68.25 198 TRP A O 1
ATOM 1601 N N . THR A 1 199 ? -19.022 -5.594 -7.380 1.00 77.56 199 THR A N 1
ATOM 1602 C CA . THR A 1 199 ? -17.908 -6.502 -7.680 1.00 77.56 199 THR A CA 1
ATOM 1603 C C . THR A 1 199 ? -17.557 -7.283 -6.421 1.00 77.56 199 THR A C 1
ATOM 1605 O O . THR A 1 199 ? -17.594 -6.735 -5.319 1.00 77.56 199 THR A O 1
ATOM 1608 N N . SER A 1 200 ? -17.169 -8.553 -6.571 1.00 83.88 200 SER A N 1
ATOM 1609 C CA . SER A 1 200 ? -16.725 -9.401 -5.456 1.00 83.88 200 SER A CA 1
ATOM 1610 C C . SER A 1 200 ? -15.538 -8.807 -4.685 1.00 83.88 200 SER A C 1
ATOM 1612 O O . SER A 1 200 ? -15.333 -9.142 -3.522 1.00 83.88 200 SER A O 1
ATOM 1614 N N . LEU A 1 201 ? -14.793 -7.875 -5.294 1.00 87.62 201 LEU A N 1
ATOM 1615 C CA . LEU A 1 201 ? -13.728 -7.122 -4.628 1.00 87.62 201 LEU A CA 1
ATOM 1616 C C . LEU A 1 201 ? -14.245 -6.249 -3.473 1.00 87.62 201 LEU A C 1
ATOM 1618 O O . LEU A 1 201 ? -13.484 -5.950 -2.561 1.00 87.62 201 LEU A O 1
ATOM 1622 N N . LEU A 1 202 ? -15.523 -5.863 -3.469 1.00 88.88 202 LEU A N 1
ATOM 1623 C CA . LEU A 1 202 ? -16.119 -5.050 -2.405 1.00 88.88 202 LEU A CA 1
ATOM 1624 C C . LEU A 1 202 ? -16.566 -5.872 -1.189 1.00 88.88 202 LEU A C 1
ATOM 1626 O O . LEU A 1 202 ? -16.902 -5.286 -0.160 1.00 88.88 202 LEU A O 1
ATOM 1630 N N . ILE A 1 203 ? -16.536 -7.207 -1.258 1.00 90.62 203 ILE A N 1
ATOM 1631 C CA . ILE A 1 203 ? -16.954 -8.068 -0.142 1.00 90.62 203 ILE A CA 1
ATOM 1632 C C . ILE A 1 203 ? -16.114 -7.798 1.124 1.00 90.62 203 ILE A C 1
ATOM 1634 O O . ILE A 1 203 ? -16.711 -7.514 2.164 1.00 90.62 203 ILE A O 1
ATOM 1638 N N . PRO A 1 204 ? -14.763 -7.802 1.098 1.00 92.81 204 PRO A N 1
ATOM 1639 C CA . PRO A 1 204 ? -14.002 -7.552 2.320 1.00 92.81 204 PRO A CA 1
ATOM 1640 C C . PRO A 1 204 ? -14.183 -6.129 2.888 1.00 92.81 204 PRO A C 1
ATOM 1642 O O . PRO A 1 204 ? -14.482 -6.035 4.078 1.00 92.81 204 PRO A O 1
ATOM 1645 N N . PRO A 1 205 ? -14.109 -5.026 2.105 1.00 92.38 205 PRO A N 1
ATOM 1646 C CA . PRO A 1 205 ? -14.373 -3.683 2.633 1.00 92.38 205 PRO A CA 1
ATOM 1647 C C . PRO A 1 205 ? -15.762 -3.529 3.265 1.00 92.38 205 PRO A C 1
ATOM 1649 O O . PRO A 1 205 ? -15.892 -2.956 4.346 1.00 92.38 205 PRO A O 1
ATOM 1652 N N . THR A 1 206 ? -16.806 -4.065 2.623 1.00 92.12 206 THR A N 1
ATOM 1653 C CA . THR A 1 206 ? -18.175 -4.014 3.168 1.00 92.12 206 THR A CA 1
ATOM 1654 C C . THR A 1 206 ? -18.312 -4.848 4.439 1.00 92.12 206 THR A C 1
ATOM 1656 O O . THR A 1 206 ? -18.969 -4.416 5.383 1.00 92.12 206 THR A O 1
ATOM 1659 N N . THR A 1 207 ? -17.632 -5.993 4.521 1.00 93.94 207 THR A N 1
ATOM 1660 C CA . THR A 1 207 ? -17.594 -6.817 5.739 1.00 93.94 207 THR A CA 1
ATOM 1661 C C . THR A 1 207 ? -16.934 -6.069 6.894 1.00 93.94 207 THR A C 1
ATOM 1663 O O . THR A 1 207 ? -17.498 -6.015 7.984 1.00 93.94 207 THR A O 1
ATOM 1666 N N . VAL A 1 208 ? -15.780 -5.436 6.655 1.00 95.00 208 VAL A N 1
ATOM 1667 C CA . VAL A 1 208 ? -15.085 -4.610 7.657 1.00 95.00 208 VAL A CA 1
ATOM 1668 C C . VAL A 1 208 ? -15.988 -3.484 8.154 1.00 95.00 208 VAL A C 1
ATOM 1670 O O . VAL A 1 208 ? -16.050 -3.235 9.358 1.00 95.00 208 VAL A O 1
ATOM 1673 N N . LEU A 1 209 ? -16.711 -2.825 7.244 1.00 94.69 209 LEU A N 1
ATOM 1674 C CA . LEU A 1 209 ? -17.652 -1.763 7.588 1.00 94.69 209 LEU A CA 1
ATOM 1675 C C . LEU A 1 209 ? -18.776 -2.282 8.493 1.00 94.69 209 LEU A C 1
ATOM 1677 O O . LEU A 1 209 ? -19.017 -1.713 9.554 1.00 94.69 209 LEU A O 1
ATOM 1681 N N . ILE A 1 210 ? -19.437 -3.375 8.100 1.00 95.38 210 ILE A N 1
ATOM 1682 C CA . ILE A 1 210 ? -20.549 -3.963 8.861 1.00 95.38 210 ILE A CA 1
ATOM 1683 C C . ILE A 1 210 ? -20.076 -4.408 10.247 1.00 95.38 210 ILE A C 1
ATOM 1685 O O . ILE A 1 210 ? -20.728 -4.099 11.242 1.00 95.38 210 ILE A O 1
ATOM 1689 N N . VAL A 1 211 ? -18.930 -5.087 10.336 1.00 95.12 211 VAL A N 1
ATOM 1690 C CA . VAL A 1 211 ? -18.393 -5.568 11.616 1.00 95.12 211 VAL A CA 1
ATOM 1691 C C . VAL A 1 211 ? -18.032 -4.407 12.545 1.00 95.12 211 VAL A C 1
ATOM 1693 O O . VAL A 1 211 ? -18.343 -4.472 13.732 1.00 95.12 211 VAL A O 1
ATOM 1696 N N . ASN A 1 212 ? -17.453 -3.319 12.026 1.00 95.56 212 ASN A N 1
ATOM 1697 C CA . ASN A 1 212 ? -17.197 -2.122 12.831 1.00 95.56 212 ASN A CA 1
ATOM 1698 C C . ASN A 1 212 ? -18.488 -1.435 13.289 1.00 95.56 212 ASN A C 1
ATOM 1700 O O . ASN A 1 212 ? -18.577 -1.053 14.451 1.00 95.56 212 ASN A O 1
ATOM 1704 N N . LEU A 1 213 ? -19.507 -1.323 12.430 1.00 95.12 213 LEU A N 1
ATOM 1705 C CA . LEU A 1 213 ? -20.803 -0.757 12.819 1.00 95.12 213 LEU A CA 1
ATOM 1706 C C . LEU A 1 213 ? -21.469 -1.579 13.929 1.00 95.12 213 LEU A C 1
ATOM 1708 O O . LEU A 1 213 ? -21.900 -1.016 14.932 1.00 95.12 213 LEU A O 1
ATOM 1712 N N . VAL A 1 214 ? -21.497 -2.907 13.787 1.00 94.06 214 VAL A N 1
ATOM 1713 C CA . VAL A 1 214 ? -22.013 -3.813 14.824 1.00 94.06 214 VAL A CA 1
ATOM 1714 C C . VAL A 1 214 ? -21.192 -3.692 16.107 1.00 94.06 214 VAL A C 1
ATOM 1716 O O . VAL A 1 214 ? -21.772 -3.610 17.184 1.00 94.06 214 VAL A O 1
ATOM 1719 N N . GLY A 1 215 ? -19.861 -3.628 16.006 1.00 93.00 215 GLY A N 1
ATOM 1720 C CA . GLY A 1 215 ? -18.972 -3.452 17.154 1.00 93.00 215 GLY A CA 1
ATOM 1721 C C . GLY A 1 215 ? -19.218 -2.148 17.912 1.00 93.00 215 GLY A C 1
ATOM 1722 O O . GLY A 1 215 ? -19.271 -2.167 19.137 1.00 93.00 215 GLY A O 1
ATOM 1723 N N . ILE A 1 216 ? -19.438 -1.037 17.203 1.00 94.19 216 ILE A N 1
ATOM 1724 C CA . ILE A 1 216 ? -19.782 0.257 17.810 1.00 94.19 216 ILE A CA 1
ATOM 1725 C C . ILE A 1 216 ? -21.138 0.180 18.513 1.00 94.19 216 ILE A C 1
ATOM 1727 O O . ILE A 1 216 ? -21.237 0.563 19.675 1.00 94.19 216 ILE A O 1
ATOM 1731 N N . VAL A 1 217 ? -22.172 -0.334 17.839 1.00 94.06 217 VAL A N 1
ATOM 1732 C CA . VAL A 1 217 ? -23.521 -0.439 18.421 1.00 94.06 217 VAL A CA 1
ATOM 1733 C C . VAL A 1 217 ? -23.508 -1.332 19.659 1.00 94.06 217 VAL A C 1
ATOM 1735 O O . VAL A 1 217 ? -24.017 -0.929 20.701 1.00 94.06 217 VAL A O 1
ATOM 1738 N N . ALA A 1 218 ? -22.880 -2.505 19.570 1.00 90.31 218 ALA A N 1
ATOM 1739 C CA . ALA A 1 218 ? -22.734 -3.417 20.694 1.00 90.31 218 ALA A CA 1
ATOM 1740 C C . ALA A 1 218 ? -21.961 -2.752 21.841 1.00 90.31 218 ALA A C 1
ATOM 1742 O O . ALA A 1 218 ? -22.471 -2.693 22.957 1.00 90.31 218 ALA A O 1
ATOM 1743 N N . GLY A 1 219 ? -20.782 -2.190 21.562 1.00 88.25 219 GLY A N 1
ATOM 1744 C CA . GLY A 1 219 ? -19.930 -1.554 22.566 1.00 88.25 219 GLY A CA 1
ATOM 1745 C C . GLY A 1 219 ? -20.608 -0.394 23.297 1.00 88.25 219 GLY A C 1
ATOM 1746 O O . GLY A 1 219 ? -20.451 -0.280 24.503 1.00 88.25 219 GLY A O 1
ATOM 1747 N N . VAL A 1 220 ? -21.405 0.423 22.599 1.00 89.31 220 VAL A N 1
ATOM 1748 C CA . VAL A 1 220 ? -22.192 1.504 23.221 1.00 89.31 220 VAL A CA 1
ATOM 1749 C C . VAL A 1 220 ? -23.390 0.959 24.001 1.00 89.31 220 VAL A C 1
ATOM 1751 O O . VAL A 1 220 ? -23.737 1.518 25.029 1.00 89.31 220 VAL A O 1
ATOM 1754 N N . SER A 1 221 ? -24.032 -0.115 23.533 1.00 87.25 221 SER A N 1
ATOM 1755 C CA . SER A 1 221 ? -25.200 -0.698 24.212 1.00 87.25 221 SER A CA 1
ATOM 1756 C C . SER A 1 221 ? -24.861 -1.511 25.467 1.00 87.25 221 SER A C 1
ATOM 1758 O O . SER A 1 221 ? -25.716 -1.662 26.337 1.00 87.25 221 SER A O 1
ATOM 1760 N N . PHE A 1 222 ? -23.645 -2.063 25.540 1.00 70.88 222 PHE A N 1
ATOM 1761 C CA . PHE A 1 222 ? -23.140 -2.823 26.687 1.00 70.88 222 PHE A CA 1
ATOM 1762 C C . PHE A 1 222 ? -22.350 -1.959 27.690 1.00 70.88 222 PHE A C 1
ATOM 1764 O O . PHE A 1 222 ? -22.026 -2.466 28.765 1.00 70.88 222 PHE A O 1
ATOM 1771 N N . ALA A 1 223 ? -22.024 -0.707 27.340 1.00 57.44 223 ALA A N 1
ATOM 1772 C CA . ALA A 1 223 ? -21.403 0.289 28.222 1.00 57.44 223 ALA A CA 1
ATOM 1773 C C . ALA A 1 223 ? -22.457 1.048 29.040 1.00 57.44 223 ALA A C 1
ATOM 1775 O O . ALA A 1 223 ? -22.148 1.373 30.209 1.00 57.44 223 ALA A O 1
#